Protein AF-A0A954Z3X3-F1 (afdb_monomer_lite)

Structure (mmCIF, N/CA/C/O backbone):
data_AF-A0A954Z3X3-F1
#
_entry.id   AF-A0A954Z3X3-F1
#
loop_
_atom_site.group_PDB
_atom_site.id
_atom_site.type_symbol
_atom_site.label_atom_id
_atom_site.label_alt_id
_atom_site.label_comp_id
_atom_site.label_asym_id
_atom_site.label_entity_id
_atom_site.label_seq_id
_atom_site.pdbx_PDB_ins_code
_atom_site.Cartn_x
_atom_site.Cartn_y
_atom_site.Cartn_z
_atom_site.occupancy
_atom_site.B_iso_or_equiv
_atom_site.auth_seq_id
_atom_site.auth_comp_id
_atom_site.auth_asym_id
_atom_site.auth_atom_id
_atom_site.pdbx_PDB_model_num
ATOM 1 N N . LEU A 1 1 ? 31.069 -72.783 -15.470 1.00 39.50 1 LEU A N 1
ATOM 2 C CA . LEU A 1 1 ? 32.201 -73.024 -14.548 1.00 39.50 1 LEU A CA 1
ATOM 3 C C . LEU A 1 1 ? 31.928 -72.223 -13.287 1.00 39.50 1 LEU A C 1
ATOM 5 O O . LEU A 1 1 ? 31.682 -71.032 -13.391 1.00 39.50 1 LEU A O 1
ATOM 9 N N . LYS A 1 2 ? 31.820 -72.931 -12.158 1.00 39.41 2 LYS A N 1
ATOM 10 C CA . LYS A 1 2 ? 31.536 -72.410 -10.812 1.00 39.41 2 LYS A CA 1
ATOM 11 C C . LYS A 1 2 ? 32.593 -71.396 -10.356 1.00 39.41 2 LYS A C 1
ATOM 13 O O . LYS A 1 2 ? 33.722 -71.496 -10.834 1.00 39.41 2 LYS A O 1
ATOM 18 N N . LYS A 1 3 ? 32.198 -70.559 -9.386 1.00 33.69 3 LYS A N 1
ATOM 19 C CA . LYS A 1 3 ? 32.943 -69.978 -8.240 1.00 33.69 3 LYS A CA 1
ATOM 20 C C . LYS A 1 3 ? 32.512 -68.519 -8.033 1.00 33.69 3 LYS A C 1
ATOM 22 O O . LYS A 1 3 ? 32.374 -67.807 -9.015 1.00 33.69 3 LYS A O 1
ATOM 27 N N . ASP A 1 4 ? 32.300 -67.971 -6.846 1.00 37.38 4 ASP A N 1
ATOM 28 C CA . ASP A 1 4 ? 32.166 -68.469 -5.475 1.00 37.38 4 ASP A CA 1
ATOM 29 C C . ASP A 1 4 ? 31.403 -67.354 -4.725 1.00 37.38 4 ASP A C 1
ATOM 31 O O . ASP A 1 4 ? 31.653 -66.169 -4.953 1.00 37.38 4 ASP A O 1
ATOM 35 N N . GLU A 1 5 ? 30.442 -67.725 -3.876 1.00 39.16 5 GLU A N 1
ATOM 36 C CA . GLU A 1 5 ? 29.784 -66.815 -2.933 1.00 39.16 5 GLU A CA 1
ATOM 37 C C . GLU A 1 5 ? 30.729 -66.536 -1.757 1.00 39.16 5 GLU A C 1
ATOM 39 O O . GLU A 1 5 ? 31.112 -67.461 -1.042 1.00 39.16 5 GLU A O 1
ATOM 44 N N . GLU A 1 6 ? 31.049 -65.266 -1.502 1.00 38.41 6 GLU A N 1
ATOM 45 C CA . GLU A 1 6 ? 31.727 -64.845 -0.274 1.00 38.41 6 GLU A CA 1
ATOM 46 C C . GLU A 1 6 ? 30.779 -63.961 0.552 1.00 38.41 6 GLU A C 1
ATOM 48 O O . GLU A 1 6 ? 30.546 -62.785 0.264 1.00 38.41 6 GLU A O 1
ATOM 53 N N . LYS A 1 7 ? 30.183 -64.568 1.586 1.00 36.19 7 LYS A N 1
ATOM 54 C CA . LYS A 1 7 ? 29.412 -63.884 2.630 1.00 36.19 7 LYS A CA 1
ATOM 55 C C . LYS A 1 7 ? 30.354 -63.008 3.457 1.00 36.19 7 LYS A C 1
ATOM 57 O O . LYS A 1 7 ? 31.177 -63.530 4.204 1.00 36.19 7 LYS A O 1
ATOM 62 N N . LYS A 1 8 ? 30.176 -61.686 3.404 1.00 36.94 8 LYS A N 1
ATOM 63 C CA . LYS A 1 8 ? 30.680 -60.772 4.438 1.00 36.94 8 LYS A CA 1
ATOM 64 C C . LYS A 1 8 ? 29.570 -60.484 5.444 1.00 36.94 8 LYS A C 1
ATOM 66 O O . LYS A 1 8 ? 28.599 -59.801 5.136 1.00 36.94 8 LYS A O 1
ATOM 71 N N . GLU A 1 9 ? 29.733 -61.024 6.648 1.00 35.53 9 GLU A N 1
ATOM 72 C CA . GLU A 1 9 ? 29.038 -60.572 7.853 1.00 35.53 9 GLU A CA 1
ATOM 73 C C . GLU A 1 9 ? 29.532 -59.167 8.218 1.00 35.53 9 GLU A C 1
ATOM 75 O O . GLU A 1 9 ? 30.648 -58.990 8.709 1.00 35.53 9 GLU A O 1
ATOM 80 N N . GLU A 1 10 ? 28.698 -58.153 7.998 1.00 33.81 10 GLU A N 1
ATOM 81 C CA . GLU A 1 10 ? 28.920 -56.821 8.552 1.00 33.81 10 GLU A CA 1
ATOM 82 C C . GLU A 1 10 ? 28.279 -56.748 9.946 1.00 33.81 10 GLU A C 1
ATOM 84 O O . GLU A 1 10 ? 27.058 -56.718 10.111 1.00 33.81 10 GLU A O 1
ATOM 89 N N . LYS A 1 11 ? 29.129 -56.769 10.980 1.00 35.41 11 LYS A N 1
ATOM 90 C CA . LYS A 1 11 ? 28.739 -56.560 12.378 1.00 35.41 11 LYS A CA 1
ATOM 91 C C . LYS A 1 11 ? 28.143 -55.160 12.543 1.00 35.41 11 LYS A C 1
ATOM 93 O O . LYS A 1 11 ? 28.848 -54.161 12.425 1.00 35.41 11 LYS A O 1
ATOM 98 N N . ALA A 1 12 ? 26.853 -55.099 12.868 1.00 33.66 12 ALA A N 1
ATOM 99 C CA . ALA A 1 12 ? 26.139 -53.863 13.162 1.00 33.66 12 ALA A CA 1
ATOM 100 C C . ALA A 1 12 ? 26.779 -53.104 14.342 1.00 33.66 12 ALA A C 1
ATOM 102 O O . ALA A 1 12 ? 26.809 -53.587 15.475 1.00 33.66 12 ALA A O 1
ATOM 103 N N . ALA A 1 13 ? 27.263 -51.890 14.075 1.00 36.78 13 ALA A N 1
ATOM 104 C CA . ALA A 1 13 ? 27.688 -50.937 15.096 1.00 36.78 13 ALA A CA 1
ATOM 105 C C . ALA A 1 13 ? 26.488 -50.479 15.960 1.00 36.78 13 ALA A C 1
ATOM 107 O O . ALA A 1 13 ? 25.367 -50.365 15.449 1.00 36.78 13 ALA A O 1
ATOM 108 N N . PRO A 1 14 ? 26.679 -50.175 17.259 1.00 34.53 14 PRO A N 1
ATOM 109 C CA . PRO A 1 14 ? 25.590 -49.733 18.121 1.00 34.53 14 PRO A CA 1
ATOM 110 C C . PRO A 1 14 ? 25.063 -48.371 17.653 1.00 34.53 14 PRO A C 1
ATOM 112 O O . PRO A 1 14 ? 25.777 -47.367 17.649 1.00 34.53 14 PRO A O 1
ATOM 115 N N . ARG A 1 15 ? 23.783 -48.337 17.260 1.00 33.56 15 ARG A N 1
ATOM 116 C CA . ARG A 1 15 ? 23.060 -47.114 16.896 1.00 33.56 15 ARG A CA 1
ATOM 117 C C . ARG A 1 15 ? 23.113 -46.130 18.068 1.00 33.56 15 ARG A C 1
ATOM 119 O O . ARG A 1 15 ? 22.454 -46.342 19.086 1.00 33.56 15 ARG A O 1
ATOM 126 N N . ARG A 1 16 ? 23.865 -45.034 17.924 1.00 33.09 16 ARG A N 1
ATOM 127 C CA . ARG A 1 16 ? 23.730 -43.869 18.808 1.00 33.09 16 ARG A CA 1
ATOM 128 C C . ARG A 1 16 ? 22.278 -43.393 18.720 1.00 33.09 16 ARG A C 1
ATOM 130 O O . ARG A 1 16 ? 21.811 -43.047 17.638 1.00 33.09 16 ARG A O 1
ATOM 137 N N . ARG A 1 17 ? 21.556 -43.411 19.846 1.00 31.45 17 ARG A N 1
ATOM 138 C CA . ARG A 1 17 ? 20.242 -42.766 19.966 1.00 31.45 17 ARG A CA 1
ATOM 139 C C . ARG A 1 17 ? 20.431 -41.281 19.653 1.00 31.45 17 ARG A C 1
ATOM 141 O O . ARG A 1 17 ? 21.011 -40.558 20.456 1.00 31.45 17 ARG A O 1
ATOM 148 N N . GLY A 1 18 ? 19.979 -40.850 18.478 1.00 31.78 18 GLY A N 1
ATOM 149 C CA . GLY A 1 18 ? 19.779 -39.431 18.201 1.00 31.78 18 GLY A CA 1
ATOM 150 C C . GLY A 1 18 ? 18.780 -38.841 19.206 1.00 31.78 18 GLY A C 1
ATOM 151 O O . GLY A 1 18 ? 17.977 -39.594 19.773 1.00 31.78 18 GLY A O 1
ATOM 152 N N . PRO A 1 19 ? 18.830 -37.525 19.467 1.00 31.44 19 PRO A N 1
ATOM 153 C CA . PRO A 1 19 ? 17.869 -36.884 20.354 1.00 31.44 19 PRO A CA 1
ATOM 154 C C . PRO A 1 19 ? 16.448 -37.160 19.848 1.00 31.44 19 PRO A C 1
ATOM 156 O O . PRO A 1 19 ? 16.184 -37.105 18.646 1.00 31.44 19 PRO A O 1
ATOM 159 N N . ALA A 1 20 ? 15.554 -37.513 20.773 1.00 30.22 20 ALA A N 1
ATOM 160 C CA . ALA A 1 20 ? 14.162 -37.828 20.480 1.00 30.22 20 ALA A CA 1
ATOM 161 C C . ALA A 1 20 ? 13.506 -36.705 19.651 1.00 30.22 20 ALA A C 1
ATOM 163 O O . ALA A 1 20 ? 13.816 -35.529 19.879 1.00 30.22 20 ALA A O 1
ATOM 164 N N . PRO A 1 21 ? 12.593 -37.026 18.713 1.00 28.83 21 PRO A N 1
ATOM 165 C CA . PRO A 1 21 ? 11.856 -36.001 17.992 1.00 28.83 21 PRO A CA 1
ATOM 166 C C . PRO A 1 21 ? 11.105 -35.156 19.021 1.00 28.83 21 PRO A C 1
ATOM 168 O O . PRO A 1 21 ? 10.253 -35.670 19.748 1.00 28.83 21 PRO A O 1
ATOM 171 N N . ARG A 1 22 ? 11.451 -33.865 19.114 1.00 33.53 22 ARG A N 1
ATOM 172 C CA . ARG A 1 22 ? 10.679 -32.902 19.901 1.00 33.53 22 ARG A CA 1
ATOM 173 C C . ARG A 1 22 ? 9.249 -32.992 19.387 1.00 33.53 22 ARG A C 1
ATOM 175 O O . ARG A 1 22 ? 9.005 -32.753 18.203 1.00 33.53 22 ARG A O 1
ATOM 182 N N . GLY A 1 23 ? 8.342 -33.446 20.251 1.00 27.52 23 GLY A N 1
ATOM 183 C CA . GLY A 1 23 ? 6.939 -33.606 19.908 1.00 27.52 23 GLY A CA 1
ATOM 184 C C . GLY A 1 23 ? 6.448 -32.322 19.258 1.00 27.52 23 GLY A C 1
ATOM 185 O O . GLY A 1 23 ? 6.697 -31.235 19.778 1.00 27.52 23 GLY A O 1
ATOM 186 N N . ARG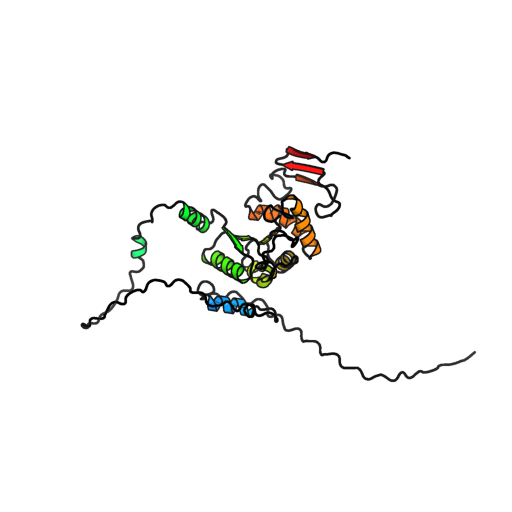 A 1 24 ? 5.796 -32.442 18.097 1.00 33.03 24 ARG A N 1
ATOM 187 C CA . ARG A 1 24 ? 5.034 -31.336 17.522 1.00 33.03 24 ARG A CA 1
ATOM 188 C C . ARG A 1 24 ? 3.994 -30.969 18.572 1.00 33.03 24 ARG A C 1
ATOM 190 O O . ARG A 1 24 ? 2.991 -31.669 18.712 1.00 33.03 24 ARG A O 1
ATOM 197 N N . GLY A 1 25 ? 4.281 -29.935 19.362 1.00 30.20 25 GLY A N 1
ATOM 198 C CA . GLY A 1 25 ? 3.296 -29.322 20.231 1.00 30.20 25 GLY A CA 1
ATOM 199 C C . GLY A 1 25 ? 2.085 -29.037 19.361 1.00 30.20 25 GLY A C 1
ATOM 200 O O . GLY A 1 25 ? 2.226 -28.467 18.276 1.00 30.20 25 GLY A O 1
ATOM 201 N N . ARG A 1 26 ? 0.917 -29.532 19.773 1.00 28.84 26 ARG A N 1
ATOM 202 C CA . ARG A 1 26 ? -0.345 -29.180 19.128 1.00 28.84 26 ARG A CA 1
ATOM 203 C C . ARG A 1 26 ? -0.363 -27.655 19.048 1.00 28.84 26 ARG A C 1
ATOM 205 O O . ARG A 1 26 ? -0.389 -27.015 20.096 1.00 28.84 26 ARG A O 1
ATOM 212 N N . ARG A 1 27 ? -0.295 -27.089 17.837 1.00 33.41 27 ARG A N 1
ATOM 213 C CA . ARG A 1 27 ? -0.612 -25.675 17.623 1.00 33.41 27 ARG A CA 1
ATOM 214 C C . ARG A 1 27 ? -2.000 -25.493 18.229 1.00 33.41 27 ARG A C 1
ATOM 216 O O . ARG A 1 27 ? -2.954 -26.097 17.736 1.00 33.41 27 ARG A O 1
ATOM 223 N N . ARG A 1 28 ? -2.091 -24.801 19.370 1.00 35.28 28 ARG A N 1
ATOM 224 C CA . ARG A 1 28 ? -3.384 -24.352 19.885 1.00 35.28 28 ARG A CA 1
ATOM 225 C C . ARG A 1 28 ? -3.974 -23.513 18.753 1.00 35.28 28 ARG A C 1
ATOM 227 O O . ARG A 1 28 ? -3.285 -22.645 18.232 1.00 35.28 28 ARG A O 1
ATOM 234 N N . GLY A 1 29 ? -5.169 -23.880 18.299 1.00 32.28 29 GLY A N 1
ATOM 235 C CA . GLY A 1 29 ? -5.901 -23.076 17.327 1.00 32.28 29 GLY A CA 1
ATOM 236 C C . GLY A 1 29 ? -6.196 -21.674 17.879 1.00 32.28 29 GLY A C 1
ATOM 237 O O . GLY A 1 29 ? -5.955 -21.440 19.070 1.00 32.28 29 GLY A O 1
ATOM 238 N N . PRO A 1 30 ? -6.722 -20.778 17.029 1.00 38.53 30 PRO A N 1
ATOM 239 C CA . PRO A 1 30 ? -6.974 -19.377 17.361 1.00 38.53 30 PRO A CA 1
ATOM 240 C C . PRO A 1 30 ? -7.761 -19.260 18.665 1.00 38.53 30 PRO A C 1
ATOM 242 O O . PRO A 1 30 ? -8.727 -20.003 18.892 1.00 38.53 30 PRO A O 1
ATOM 245 N N . ARG A 1 31 ? -7.334 -18.355 19.552 1.00 48.66 31 ARG A N 1
ATOM 246 C CA . ARG A 1 31 ? -8.076 -18.071 20.784 1.00 48.66 31 ARG A CA 1
ATOM 247 C C . ARG A 1 31 ? -9.088 -16.977 20.441 1.00 48.66 31 ARG A C 1
ATOM 249 O O . ARG A 1 31 ? -8.666 -15.869 20.127 1.00 48.66 31 ARG A O 1
ATOM 256 N N . PRO A 1 32 ? -10.400 -17.263 20.482 1.00 47.59 32 PRO A N 1
ATOM 257 C CA . PRO A 1 32 ? -11.400 -16.280 20.099 1.00 47.59 32 PRO A CA 1
ATOM 258 C C . PRO A 1 32 ? -11.284 -15.034 20.978 1.00 47.59 32 PRO A C 1
ATOM 260 O O . PRO A 1 32 ? -11.029 -15.132 22.185 1.00 47.59 32 PRO A O 1
ATOM 263 N N . ARG A 1 33 ? -11.478 -13.871 20.349 1.00 54.25 33 ARG A N 1
ATOM 264 C CA . ARG A 1 33 ? -11.534 -12.561 20.999 1.00 54.25 33 ARG A CA 1
ATOM 265 C C . ARG A 1 33 ? -12.429 -12.628 22.249 1.00 54.25 33 ARG A C 1
ATOM 267 O O . ARG A 1 33 ? -13.578 -13.067 22.133 1.00 54.25 33 ARG A O 1
ATOM 274 N N . PRO A 1 34 ? -11.947 -12.197 23.431 1.00 63.56 34 PRO A N 1
ATOM 275 C CA . PRO A 1 34 ? -12.791 -12.113 24.615 1.00 63.56 34 PRO A CA 1
ATOM 276 C C . PRO A 1 34 ? -13.973 -11.179 24.346 1.00 63.56 34 PRO A C 1
ATOM 278 O O . PRO A 1 34 ? -13.795 -10.071 23.840 1.00 63.56 34 PRO A O 1
ATOM 281 N N . SER A 1 35 ? -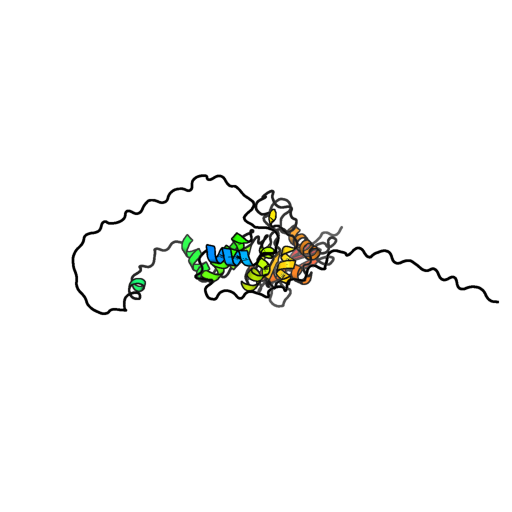15.186 -11.595 24.706 1.00 61.06 35 SER A N 1
ATOM 282 C CA . SER A 1 35 ? -16.395 -10.780 24.515 1.00 61.06 35 SER A CA 1
ATOM 283 C C . SER A 1 35 ? -16.363 -9.458 25.290 1.00 61.06 35 SER A C 1
ATOM 285 O O . SER A 1 35 ? -17.122 -8.548 24.982 1.00 61.06 35 SER A O 1
ATOM 287 N N . ASN A 1 36 ? -15.488 -9.347 26.290 1.00 61.28 36 ASN A N 1
ATOM 288 C CA . ASN A 1 36 ? -15.293 -8.175 27.136 1.00 61.28 36 ASN A CA 1
ATOM 289 C C . ASN A 1 36 ? -14.047 -7.351 26.767 1.00 61.28 36 ASN A C 1
ATOM 291 O O . ASN A 1 36 ? -13.670 -6.479 27.545 1.00 61.28 36 ASN A O 1
ATOM 295 N N . PHE A 1 37 ? -13.412 -7.597 25.613 1.00 64.75 37 PHE A N 1
ATOM 296 C CA . PHE A 1 37 ? -12.139 -6.964 25.236 1.00 64.75 37 PHE A CA 1
ATOM 297 C C . PHE A 1 37 ? -12.154 -5.428 25.337 1.00 64.75 37 PHE A C 1
ATOM 299 O O . PHE A 1 37 ? -11.210 -4.844 25.854 1.00 64.75 37 PHE A O 1
ATOM 306 N N . ALA A 1 38 ? -13.261 -4.787 24.945 1.00 49.31 38 ALA A N 1
ATOM 307 C CA . ALA A 1 38 ? -13.438 -3.331 25.019 1.00 49.31 38 ALA A CA 1
ATOM 308 C C . ALA A 1 38 ? -13.466 -2.766 26.456 1.00 49.31 38 ALA A C 1
ATOM 310 O O . ALA A 1 38 ? -13.330 -1.567 26.655 1.00 49.31 38 ALA A O 1
ATOM 311 N N . THR A 1 39 ? -13.654 -3.622 27.460 1.00 61.31 39 THR A N 1
ATOM 312 C CA . THR A 1 39 ? -13.762 -3.243 28.882 1.00 61.31 39 THR A CA 1
ATOM 313 C C . THR A 1 39 ? -12.605 -3.766 29.732 1.00 61.31 39 THR A C 1
ATOM 315 O O . THR A 1 39 ? -12.596 -3.565 30.943 1.00 61.31 39 THR A O 1
ATOM 318 N N . MET A 1 40 ? -11.652 -4.472 29.119 1.00 69.06 40 MET A N 1
ATOM 319 C CA . MET A 1 40 ? -10.477 -4.987 29.816 1.00 69.06 40 MET A CA 1
ATOM 320 C C . MET A 1 40 ? -9.518 -3.841 30.148 1.00 69.06 40 MET A C 1
ATOM 322 O O . MET A 1 40 ? -9.333 -2.908 29.361 1.00 69.06 40 MET A O 1
ATOM 326 N N . SER A 1 41 ? -8.883 -3.934 31.312 1.00 63.94 41 SER A N 1
ATOM 327 C CA . SER A 1 41 ? -7.811 -3.021 31.706 1.00 63.94 41 SER A CA 1
ATOM 328 C C . SER A 1 41 ? -6.569 -3.222 30.835 1.00 63.94 41 SER A C 1
ATOM 330 O O . SER A 1 41 ? -6.361 -4.286 30.247 1.00 63.94 41 SER A O 1
ATOM 332 N N . ASP A 1 42 ? -5.706 -2.207 30.766 1.00 46.62 42 ASP A N 1
ATOM 333 C CA . ASP A 1 42 ? -4.481 -2.279 29.964 1.00 46.62 42 ASP A CA 1
ATOM 334 C C . ASP A 1 42 ? -3.574 -3.447 30.381 1.00 46.62 42 ASP A C 1
ATOM 336 O O . ASP A 1 42 ? -3.000 -4.105 29.519 1.00 46.62 42 ASP A O 1
ATOM 340 N N . SER A 1 43 ? -3.506 -3.789 31.671 1.00 54.47 43 SER A N 1
ATOM 341 C CA . SER A 1 43 ? -2.744 -4.947 32.159 1.00 54.47 43 SER A CA 1
ATOM 342 C C . SER A 1 43 ? -3.366 -6.289 31.758 1.00 54.47 43 SER A C 1
ATOM 344 O O . SER A 1 43 ? -2.638 -7.222 31.423 1.00 54.47 43 SER A O 1
ATOM 346 N N . GLU A 1 44 ? -4.695 -6.401 31.732 1.00 62.78 44 GLU A N 1
ATOM 347 C CA . GLU A 1 44 ? -5.399 -7.610 31.287 1.00 62.78 44 GLU A CA 1
ATOM 348 C C . GLU A 1 44 ? -5.270 -7.816 29.777 1.00 62.78 44 GLU A C 1
ATOM 350 O O . GLU A 1 44 ? -5.102 -8.946 29.310 1.00 62.78 44 GLU A O 1
ATOM 355 N N . ILE A 1 45 ? -5.307 -6.723 29.013 1.00 57.19 45 ILE A N 1
ATOM 356 C CA . ILE A 1 45 ? -5.053 -6.741 27.574 1.00 57.19 45 ILE A CA 1
ATOM 357 C C . ILE A 1 45 ? -3.597 -7.114 27.329 1.00 57.19 45 ILE A C 1
ATOM 359 O O . ILE A 1 45 ? -3.358 -8.042 26.571 1.00 57.19 45 ILE A O 1
ATOM 363 N N . LEU A 1 46 ? -2.629 -6.483 27.999 1.00 51.41 46 LEU A N 1
ATOM 364 C CA . LEU A 1 46 ? -1.205 -6.815 27.868 1.00 51.41 46 LEU A CA 1
ATOM 365 C C . LEU A 1 46 ? -0.909 -8.273 28.245 1.00 51.41 46 LEU A C 1
ATOM 367 O O . LEU A 1 46 ? -0.151 -8.938 27.543 1.00 51.41 46 LEU A O 1
ATOM 371 N N . ALA A 1 47 ? -1.555 -8.812 29.279 1.00 62.84 47 ALA A N 1
ATOM 372 C CA . ALA A 1 47 ? -1.436 -10.221 29.651 1.00 62.84 47 ALA A CA 1
ATOM 373 C C . ALA A 1 47 ? -2.033 -11.157 28.585 1.00 62.84 47 ALA A C 1
ATOM 375 O O . ALA A 1 47 ? -1.421 -12.162 28.223 1.00 62.84 47 ALA A O 1
ATOM 376 N N . TRP A 1 48 ? -3.198 -10.813 28.025 1.00 62.06 48 TRP A N 1
ATOM 377 C CA . TRP A 1 48 ? -3.758 -11.529 26.875 1.00 62.06 48 TRP A CA 1
ATOM 378 C C . TRP A 1 48 ? -2.865 -11.392 25.630 1.00 62.06 48 TRP A C 1
ATOM 380 O O . TRP A 1 48 ? -2.729 -12.343 24.855 1.00 62.06 48 TRP A O 1
ATOM 390 N N . LEU A 1 49 ? -2.219 -10.234 25.454 1.00 54.84 49 LEU A N 1
ATOM 391 C CA . LEU A 1 49 ? -1.285 -9.953 24.371 1.00 54.84 49 LEU A CA 1
ATOM 392 C C . LEU A 1 49 ? -0.005 -10.794 24.485 1.00 54.84 49 LEU A C 1
ATOM 394 O O . LEU A 1 49 ? 0.463 -11.290 23.460 1.00 54.84 49 LEU A O 1
ATOM 398 N N . ALA A 1 50 ? 0.502 -10.993 25.705 1.00 53.12 50 ALA A N 1
ATOM 399 C CA . ALA A 1 50 ? 1.721 -11.737 26.023 1.00 53.12 50 ALA A CA 1
ATOM 400 C C . ALA A 1 50 ? 1.552 -13.270 25.984 1.00 53.12 50 ALA A C 1
ATOM 402 O O . ALA A 1 50 ? 2.511 -13.985 25.714 1.00 53.12 50 ALA A O 1
ATOM 403 N N . ASP A 1 51 ? 0.344 -13.803 26.198 1.00 53.12 51 ASP A N 1
ATOM 404 C CA . ASP A 1 51 ? 0.078 -15.258 26.233 1.00 53.12 51 ASP A CA 1
ATOM 405 C C . ASP A 1 51 ? 0.022 -15.916 24.828 1.00 53.12 51 ASP A C 1
ATOM 407 O O . ASP A 1 51 ? -0.163 -17.126 24.698 1.00 53.12 51 ASP A O 1
ATOM 411 N N . THR A 1 52 ? 0.200 -15.145 23.745 1.00 47.09 52 THR A N 1
ATOM 412 C CA . THR A 1 52 ? 0.299 -15.651 22.354 1.00 47.09 52 THR A CA 1
ATOM 413 C C . THR A 1 52 ? 1.743 -15.853 21.882 1.00 47.09 52 THR A C 1
ATOM 415 O O . THR A 1 52 ? 2.011 -15.934 20.684 1.00 47.09 52 THR A O 1
ATOM 418 N N . HIS A 1 53 ? 2.686 -15.917 22.822 1.00 38.72 53 HIS A N 1
ATOM 419 C CA . HIS A 1 53 ? 4.115 -15.869 22.538 1.00 38.72 53 HIS A CA 1
ATOM 420 C C . HIS A 1 53 ? 4.662 -17.078 21.767 1.00 38.72 53 HIS A C 1
ATOM 422 O O . HIS A 1 53 ? 4.360 -18.238 22.064 1.00 38.72 53 HIS A O 1
ATOM 428 N N . VAL A 1 54 ? 5.562 -16.799 20.822 1.00 39.59 54 VAL A N 1
ATOM 429 C CA . VAL A 1 54 ? 6.506 -17.785 20.281 1.00 39.59 54 VAL A CA 1
ATOM 430 C C . VAL A 1 54 ? 7.555 -18.042 21.371 1.00 39.59 54 VAL A C 1
ATOM 432 O O . VAL A 1 54 ? 8.171 -17.084 21.827 1.00 39.59 54 VAL A O 1
ATOM 435 N N . PRO A 1 55 ? 7.807 -19.290 21.812 1.00 31.31 55 PRO A N 1
ATOM 436 C CA . PRO A 1 55 ? 8.758 -19.535 22.895 1.00 31.31 55 PRO A CA 1
ATOM 437 C C . PRO A 1 55 ? 10.161 -19.027 22.526 1.00 31.31 55 PRO A C 1
ATOM 439 O O . PRO A 1 55 ? 10.772 -19.580 21.609 1.00 31.31 55 PRO A O 1
ATOM 442 N N . GLY A 1 56 ? 10.684 -18.023 23.242 1.00 39.16 56 GLY A N 1
ATOM 443 C CA . GLY A 1 56 ? 12.101 -17.652 23.136 1.00 39.16 56 GLY A CA 1
ATOM 444 C C . GLY A 1 56 ? 12.525 -16.230 23.506 1.00 39.16 56 GLY A C 1
ATOM 445 O O . GLY A 1 56 ? 13.694 -16.072 23.827 1.00 39.16 56 GLY A O 1
ATOM 446 N N . GLU A 1 57 ? 11.653 -15.219 23.493 1.00 37.38 57 GLU A N 1
ATOM 447 C CA . GLU A 1 57 ? 12.099 -13.826 23.722 1.00 37.38 57 GLU A CA 1
ATOM 448 C C . GLU A 1 57 ? 11.099 -13.047 24.578 1.00 37.38 57 GLU A C 1
ATOM 450 O O . GLU A 1 57 ? 10.108 -12.552 24.059 1.00 37.38 57 GLU A O 1
ATOM 455 N N . ASP A 1 58 ? 11.299 -12.982 25.894 1.00 37.12 58 ASP A N 1
ATOM 456 C CA . ASP A 1 58 ? 10.524 -12.075 26.749 1.00 37.12 58 ASP A CA 1
ATOM 457 C C . ASP A 1 58 ? 10.762 -10.620 26.286 1.00 37.12 58 ASP A C 1
ATOM 459 O O . ASP A 1 58 ? 11.909 -10.169 26.304 1.00 37.12 58 ASP A O 1
ATOM 463 N N . PRO A 1 59 ? 9.731 -9.874 25.843 1.00 40.53 59 PRO A N 1
ATOM 464 C CA . PRO A 1 59 ? 9.897 -8.495 25.389 1.00 40.53 59 PRO A CA 1
ATOM 465 C C . PRO A 1 59 ? 10.263 -7.507 26.513 1.00 40.53 59 PRO A C 1
ATOM 467 O O . PRO A 1 59 ? 10.465 -6.330 26.219 1.00 40.53 59 PRO A O 1
ATOM 470 N N . LEU A 1 60 ? 10.347 -7.947 27.775 1.00 39.78 60 LEU A N 1
ATOM 471 C CA . LEU A 1 60 ? 10.687 -7.106 28.928 1.00 39.78 60 LEU A CA 1
ATOM 472 C C . LEU A 1 60 ? 12.102 -7.333 29.483 1.00 39.78 60 LEU A C 1
ATOM 474 O O . LEU A 1 60 ? 12.573 -6.522 30.282 1.00 39.78 60 LEU A O 1
ATOM 478 N N . GLU A 1 61 ? 12.828 -8.367 29.052 1.00 36.28 61 GLU A N 1
ATOM 479 C CA . GLU A 1 61 ? 14.226 -8.565 29.460 1.00 36.28 61 GLU A CA 1
ATOM 480 C C . GLU A 1 61 ? 15.170 -7.835 28.503 1.00 36.28 61 GLU A C 1
ATOM 482 O O . GLU A 1 61 ? 15.841 -8.436 27.664 1.00 36.28 61 GLU A O 1
ATOM 487 N N . GLY A 1 62 ? 15.206 -6.504 28.596 1.00 37.00 62 GLY A N 1
ATOM 488 C CA . GLY A 1 62 ? 16.034 -5.741 27.670 1.00 37.00 62 GLY A CA 1
ATOM 489 C C . GLY A 1 62 ? 16.383 -4.306 28.008 1.00 37.00 62 GLY A C 1
ATOM 490 O O . GLY A 1 62 ? 17.296 -3.818 27.363 1.00 37.00 62 GLY A O 1
ATOM 491 N N . GLU A 1 63 ? 15.763 -3.621 28.972 1.00 32.38 63 GLU A N 1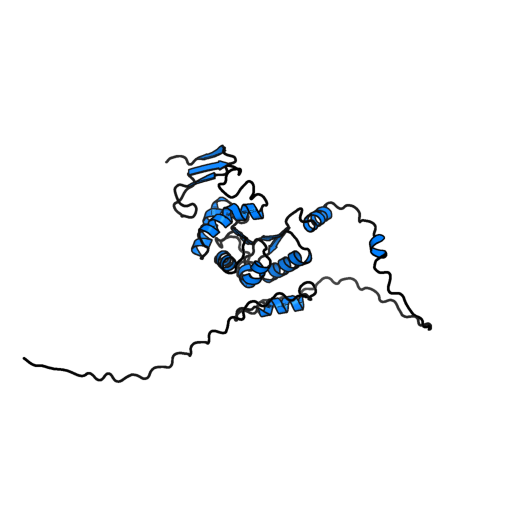
ATOM 492 C CA . GLU A 1 63 ? 16.151 -2.234 29.280 1.00 32.38 63 GLU A CA 1
ATOM 493 C C . GLU A 1 63 ? 15.997 -1.924 30.777 1.00 32.38 63 GLU A C 1
ATOM 495 O O . GLU A 1 63 ? 14.904 -1.696 31.287 1.00 32.38 63 GLU A O 1
ATOM 500 N N . GLN A 1 64 ? 17.123 -1.899 31.500 1.00 28.75 64 GLN A N 1
ATOM 501 C CA . GLN A 1 64 ? 17.219 -1.162 32.760 1.00 28.75 64 GLN A CA 1
ATOM 502 C C . GLN A 1 64 ? 17.297 0.328 32.413 1.00 28.75 64 GLN A C 1
ATOM 504 O O . GLN A 1 64 ? 18.369 0.828 32.073 1.00 28.75 64 GLN A O 1
ATOM 509 N N . HIS A 1 65 ? 16.168 1.030 32.480 1.00 31.55 65 HIS A N 1
ATOM 510 C CA . HIS A 1 65 ? 16.154 2.489 32.482 1.00 31.55 65 HIS A CA 1
ATOM 511 C C . HIS A 1 65 ? 16.162 2.999 33.925 1.00 31.55 65 HIS A C 1
ATOM 513 O O . HIS A 1 65 ? 15.338 2.600 34.744 1.00 31.55 65 HIS A O 1
ATOM 519 N N . SER A 1 66 ? 17.142 3.852 34.226 1.00 28.92 66 SER A N 1
ATOM 520 C CA . SER A 1 66 ? 17.238 4.626 35.460 1.00 28.92 66 SER A CA 1
ATOM 521 C C . SER A 1 66 ? 15.993 5.491 35.642 1.00 28.92 66 SER A C 1
ATOM 523 O O . SER A 1 66 ? 15.551 6.148 34.701 1.00 28.92 66 SER A O 1
ATOM 525 N N . GLU A 1 67 ? 15.447 5.474 36.854 1.00 32.19 67 GLU A N 1
ATOM 526 C CA . GLU A 1 67 ? 14.330 6.308 37.291 1.00 32.19 67 GLU A CA 1
ATOM 527 C C . GLU A 1 67 ? 14.734 7.791 37.247 1.00 32.19 67 GLU A C 1
ATOM 529 O O . GLU A 1 67 ? 15.341 8.294 38.188 1.00 32.19 67 GLU A O 1
ATOM 534 N N . ASP A 1 68 ? 14.404 8.486 36.159 1.00 31.11 68 ASP A N 1
ATOM 535 C CA . ASP A 1 68 ? 14.350 9.949 36.134 1.00 31.11 68 ASP A CA 1
ATOM 536 C C . ASP A 1 68 ? 12.883 10.395 36.241 1.00 31.11 68 ASP A C 1
ATOM 538 O O . ASP A 1 68 ? 11.986 9.865 35.581 1.00 31.11 68 ASP A O 1
ATOM 542 N N . GLU A 1 69 ? 12.660 11.341 37.151 1.00 31.91 69 GLU A N 1
ATOM 543 C CA . GLU A 1 69 ? 11.379 11.775 37.710 1.00 31.91 69 GLU A CA 1
ATOM 544 C C . GLU A 1 69 ? 10.305 12.137 36.666 1.00 31.91 69 GLU A C 1
ATOM 546 O O . GLU A 1 69 ? 10.478 13.015 35.819 1.00 31.91 69 GLU A O 1
ATOM 551 N N . ALA A 1 70 ? 9.124 11.526 36.807 1.00 31.22 70 ALA A N 1
ATOM 552 C CA . ALA A 1 70 ? 7.897 12.000 36.177 1.00 31.22 70 ALA A CA 1
ATOM 553 C C . ALA A 1 70 ? 7.378 13.269 36.893 1.00 31.22 70 ALA A C 1
ATOM 555 O O . ALA A 1 70 ? 7.411 13.327 38.126 1.00 31.22 70 ALA A O 1
ATOM 556 N N . PRO A 1 71 ? 6.842 14.273 36.173 1.00 31.50 71 PRO A N 1
ATOM 557 C CA . PRO A 1 71 ? 6.253 15.448 36.803 1.00 31.50 71 PRO A CA 1
ATOM 558 C C . PRO A 1 71 ? 4.978 15.066 37.570 1.00 31.50 71 PRO A C 1
ATOM 560 O O . PRO A 1 71 ? 4.056 14.448 37.037 1.00 31.50 71 PRO A O 1
ATOM 563 N N . THR A 1 72 ? 4.937 15.449 38.843 1.00 32.12 72 THR A N 1
ATOM 564 C CA . THR A 1 72 ? 3.836 15.217 39.780 1.00 32.12 72 THR A CA 1
ATOM 565 C C . THR A 1 72 ? 2.574 15.991 39.384 1.00 32.12 72 THR A C 1
ATOM 567 O O . THR A 1 72 ? 2.592 17.208 39.200 1.00 32.12 72 THR A O 1
ATOM 570 N N . ALA A 1 73 ? 1.445 15.283 39.288 1.00 32.12 73 ALA A N 1
ATOM 571 C CA . ALA A 1 73 ? 0.116 15.882 39.167 1.00 32.12 73 ALA A CA 1
ATOM 572 C C . ALA A 1 73 ? -0.315 16.530 40.505 1.00 32.12 73 ALA A C 1
ATOM 574 O O . ALA A 1 73 ? 0.010 15.992 41.566 1.00 32.12 73 ALA A O 1
ATOM 575 N N . PRO A 1 74 ? -1.051 17.659 40.499 1.00 31.75 74 PRO A N 1
ATOM 576 C CA . PRO A 1 74 ? -1.432 18.344 41.730 1.00 31.75 74 PRO A CA 1
ATOM 577 C C . PRO A 1 74 ? -2.479 17.565 42.545 1.00 31.75 74 PRO A C 1
ATOM 579 O O . PRO A 1 74 ? -3.489 17.088 42.027 1.00 31.75 74 PRO A O 1
ATOM 582 N N . GLU A 1 75 ? -2.222 17.489 43.852 1.00 31.42 75 GLU A N 1
ATOM 583 C CA . GLU A 1 75 ? -3.037 16.866 44.900 1.00 31.42 75 GLU A CA 1
ATOM 584 C C . GLU A 1 75 ? -4.462 17.446 44.978 1.00 31.42 75 GLU A C 1
ATOM 586 O O . GLU A 1 75 ? -4.663 18.641 45.216 1.00 31.42 75 GLU A O 1
ATOM 591 N N . GLN A 1 76 ? -5.478 16.585 44.862 1.00 33.22 76 GLN A N 1
ATOM 592 C CA . GLN A 1 76 ? -6.860 16.934 45.196 1.00 33.22 76 GLN A CA 1
ATOM 593 C C . GLN A 1 76 ? -7.088 16.799 46.711 1.00 33.22 76 GLN A C 1
ATOM 595 O O . GLN A 1 76 ? -6.976 15.714 47.285 1.00 33.22 76 GLN A O 1
ATOM 600 N N . LYS A 1 77 ? -7.440 17.911 47.369 1.00 31.52 77 LYS A N 1
ATOM 601 C CA . LYS A 1 77 ? -7.826 17.949 48.789 1.00 31.52 77 LYS A CA 1
ATOM 602 C C . LYS A 1 77 ? -9.123 17.167 49.037 1.00 31.52 77 LYS A C 1
ATOM 604 O O . LYS A 1 77 ? -10.157 17.469 48.446 1.00 31.52 77 LYS A O 1
ATOM 609 N N . LYS A 1 78 ? -9.078 16.223 49.983 1.00 29.38 78 LYS A N 1
ATOM 610 C CA . LYS A 1 78 ? -10.259 15.582 50.594 1.00 29.38 78 LYS A CA 1
ATOM 611 C C . LYS A 1 78 ? -11.117 16.617 51.339 1.00 29.38 78 LYS A C 1
ATOM 613 O O . LYS A 1 78 ? -10.540 17.405 52.089 1.00 29.38 78 LYS A O 1
ATOM 618 N N . PRO A 1 79 ? -12.458 16.578 51.248 1.00 32.81 79 PRO A N 1
ATOM 619 C CA . PRO A 1 79 ? -13.305 17.279 52.198 1.00 32.81 79 PRO A CA 1
ATOM 620 C C . PRO A 1 79 ? -13.505 16.451 53.478 1.00 32.81 79 PRO A C 1
ATOM 622 O O . PRO A 1 79 ? -13.630 15.224 53.448 1.00 32.81 79 PRO A O 1
ATOM 625 N N . GLU A 1 80 ? -13.497 17.158 54.607 1.00 30.53 80 GLU A N 1
ATOM 626 C CA . GLU A 1 80 ? -13.738 16.656 55.959 1.00 30.53 80 GLU A CA 1
ATOM 627 C C . GLU A 1 80 ? -15.195 16.213 56.166 1.00 30.53 80 GLU A C 1
ATOM 629 O O . GLU A 1 80 ? -16.128 16.736 55.558 1.00 30.53 80 GLU A O 1
ATOM 634 N N . LYS A 1 81 ? -15.375 15.235 57.060 1.00 31.48 81 LYS A N 1
ATOM 635 C CA . LYS A 1 81 ? -16.673 14.742 57.531 1.00 31.48 81 LYS A CA 1
ATOM 636 C C . LYS A 1 81 ? -17.311 15.733 58.508 1.00 31.48 81 LYS A C 1
ATOM 638 O O . LYS A 1 81 ? -16.634 16.211 59.413 1.00 31.48 81 LYS A O 1
ATOM 643 N N . SER A 1 82 ? -18.630 15.889 58.432 1.00 29.09 82 SER A N 1
ATOM 644 C CA . SER A 1 82 ? -19.458 16.233 59.591 1.00 29.09 82 SER A CA 1
ATOM 645 C C . SER A 1 82 ? -20.649 15.276 59.686 1.00 29.09 82 SER A C 1
ATOM 647 O O . SER A 1 82 ? -21.298 14.949 58.693 1.00 29.09 82 SER A O 1
ATOM 649 N N . ASP A 1 83 ? -20.861 14.764 60.897 1.00 30.77 83 ASP A N 1
ATOM 650 C CA . ASP A 1 83 ? -21.911 13.819 61.273 1.00 30.77 83 ASP A CA 1
ATOM 651 C C . ASP A 1 83 ? -23.282 14.505 61.398 1.00 30.77 83 ASP A C 1
ATOM 653 O O . ASP A 1 83 ? -23.361 15.654 61.834 1.00 30.77 83 ASP A O 1
ATOM 657 N N . GLY A 1 84 ? -24.375 13.777 61.120 1.00 27.34 84 GLY A N 1
ATOM 658 C CA . GLY A 1 84 ? -25.711 14.221 61.536 1.00 27.34 84 GLY A CA 1
ATOM 659 C C . GLY A 1 84 ? -26.928 13.571 60.868 1.00 27.34 84 GLY A C 1
ATOM 660 O O . GLY A 1 84 ? -27.548 14.178 60.012 1.00 27.34 84 GLY A O 1
ATOM 661 N N . ASP A 1 85 ? -27.300 12.394 61.378 1.00 28.78 85 ASP A N 1
ATOM 662 C CA . ASP A 1 85 ? -28.669 11.876 61.591 1.00 28.78 85 ASP A CA 1
ATOM 663 C C . ASP A 1 85 ? -29.600 11.428 60.421 1.00 28.78 85 ASP A C 1
ATOM 665 O O . ASP A 1 85 ? -30.083 12.187 59.590 1.00 28.78 85 ASP A O 1
ATOM 669 N N . LYS A 1 86 ? -29.883 10.116 60.472 1.00 32.44 86 LYS A N 1
ATOM 670 C CA . LYS A 1 86 ? -31.097 9.322 60.166 1.00 32.44 86 LYS A CA 1
ATOM 671 C C . LYS A 1 86 ? -32.272 10.004 59.432 1.00 32.44 86 LYS A C 1
ATOM 673 O O . LYS A 1 86 ? -32.895 10.901 59.984 1.00 32.44 86 LYS A O 1
ATOM 678 N N . ASN A 1 87 ? -32.771 9.381 58.352 1.00 28.44 87 ASN A N 1
ATOM 679 C CA . ASN A 1 87 ? -33.960 8.503 58.398 1.00 28.44 87 ASN A CA 1
ATOM 680 C C . ASN A 1 87 ? -34.223 7.790 57.049 1.00 28.44 87 ASN A C 1
ATOM 6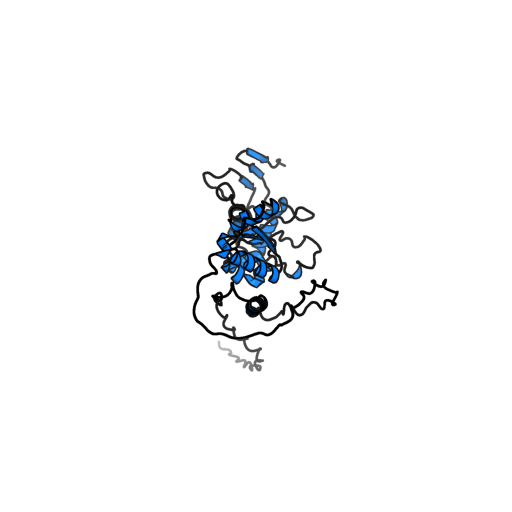82 O O . ASN A 1 87 ? -33.760 8.216 55.998 1.00 28.44 87 ASN A O 1
ATOM 686 N N . ALA A 1 88 ? -34.966 6.687 57.123 1.00 31.42 88 ALA A N 1
ATOM 687 C CA . ALA A 1 88 ? -35.289 5.724 56.071 1.00 31.42 88 ALA A CA 1
ATOM 688 C C . ALA A 1 88 ? -36.232 6.224 54.951 1.00 31.42 88 ALA A C 1
ATOM 690 O O . ALA A 1 88 ? -37.063 7.097 55.186 1.00 31.42 88 ALA A O 1
ATOM 691 N N . GLY A 1 89 ? -36.206 5.547 53.788 1.00 26.78 89 GLY A N 1
ATOM 692 C CA . GLY A 1 89 ? -37.376 5.440 52.899 1.00 26.78 89 GLY A CA 1
ATOM 693 C C . GLY A 1 89 ? -37.121 5.494 51.384 1.00 26.78 89 GLY A C 1
ATOM 694 O O . GLY A 1 89 ? -36.992 6.568 50.822 1.00 26.78 89 GLY A O 1
ATOM 695 N N . ASP A 1 90 ? -37.123 4.314 50.758 1.00 30.58 90 ASP A N 1
ATOM 696 C CA . ASP A 1 90 ? -37.763 3.935 49.479 1.00 30.58 90 ASP A CA 1
ATOM 697 C C . ASP A 1 90 ? -37.684 4.845 48.211 1.00 30.58 90 ASP A C 1
ATOM 699 O O . ASP A 1 90 ? -38.182 5.965 48.172 1.00 30.58 90 ASP A O 1
ATOM 703 N N . LYS A 1 91 ? -37.217 4.226 47.108 1.00 35.94 91 LYS A N 1
ATOM 704 C CA . LYS A 1 91 ? -37.424 4.533 45.665 1.00 35.94 91 LYS A CA 1
ATOM 705 C C . LYS A 1 91 ? -36.908 5.851 45.059 1.00 35.94 91 LYS A C 1
ATOM 707 O O . LYS A 1 91 ? -37.549 6.892 45.182 1.00 35.94 91 LYS A O 1
ATOM 712 N N . LYS A 1 92 ? -35.942 5.724 44.128 1.00 32.69 92 LYS A N 1
ATOM 713 C CA . LYS A 1 92 ? -36.088 6.189 42.724 1.00 32.69 92 LYS A CA 1
ATOM 714 C C . LYS A 1 92 ? -34.904 5.784 41.831 1.00 32.69 92 LYS A C 1
ATOM 716 O O . LYS A 1 92 ? -33.936 6.522 41.689 1.00 32.69 92 LYS A O 1
ATOM 721 N N . ASP A 1 93 ? -35.069 4.673 41.119 1.00 43.09 93 ASP A N 1
ATOM 722 C CA . ASP A 1 93 ? -34.485 4.495 39.788 1.00 43.09 93 ASP A CA 1
ATOM 723 C C . ASP A 1 93 ? -35.161 5.500 38.844 1.00 43.09 93 ASP A C 1
ATOM 725 O O . ASP A 1 93 ? -36.333 5.327 38.501 1.00 43.09 93 ASP A O 1
ATOM 729 N N . LYS A 1 94 ? -34.483 6.608 38.522 1.00 44.38 94 LYS A N 1
ATOM 730 C CA . LYS A 1 94 ? -34.733 7.520 37.381 1.00 44.38 94 LYS A CA 1
ATOM 731 C C . LYS A 1 94 ? -33.980 8.822 37.635 1.00 44.38 94 LYS A C 1
ATOM 733 O O . LYS A 1 94 ? -34.530 9.679 38.328 1.00 44.38 94 LYS A O 1
ATOM 738 N N . LYS A 1 95 ? -32.777 8.986 37.062 1.00 39.94 95 LYS A N 1
ATOM 739 C CA . LYS A 1 95 ? -32.232 10.318 36.710 1.00 39.94 95 LYS A CA 1
ATOM 740 C C . LYS A 1 95 ? -30.919 10.373 35.913 1.00 39.94 95 LYS A C 1
ATOM 742 O O . LYS A 1 95 ? -30.460 11.477 35.679 1.00 39.94 95 LYS A O 1
ATOM 747 N N . GLU A 1 96 ? -30.346 9.277 35.419 1.00 44.84 96 GLU A N 1
ATOM 748 C CA . GLU A 1 96 ? -29.131 9.399 34.580 1.00 44.84 96 GLU A CA 1
ATOM 749 C C . GLU A 1 96 ? -29.411 9.920 33.155 1.00 44.84 96 GLU A C 1
ATOM 751 O O . GLU A 1 96 ? -28.545 10.518 32.529 1.00 44.84 96 GLU A O 1
ATOM 756 N N . GLY A 1 97 ? -30.641 9.779 32.648 1.00 43.16 97 GLY A N 1
ATOM 757 C CA . GLY A 1 97 ? -30.991 10.213 31.288 1.00 43.16 97 GLY A CA 1
ATOM 758 C C . GLY A 1 97 ? -31.231 11.719 31.093 1.00 43.16 97 GLY A C 1
ATOM 759 O O . GLY A 1 97 ? -31.339 12.150 29.953 1.00 43.16 97 GLY A O 1
ATOM 760 N N . ASP A 1 98 ? -31.341 12.512 32.167 1.00 45.53 98 ASP A N 1
ATOM 761 C CA . ASP A 1 98 ? -31.789 13.922 32.109 1.00 45.53 98 ASP A CA 1
ATOM 762 C C . ASP A 1 98 ? -30.623 14.939 32.169 1.00 45.53 98 ASP A C 1
ATOM 764 O O . ASP A 1 98 ? -30.805 16.127 31.889 1.00 45.53 98 ASP A O 1
ATOM 768 N N . GLU A 1 99 ? -29.408 14.492 32.515 1.00 52.25 99 GLU A N 1
ATOM 769 C CA . GLU A 1 99 ? -28.212 15.353 32.560 1.00 52.25 99 GLU A CA 1
ATOM 770 C C . GLU A 1 99 ? -27.503 15.481 31.204 1.00 52.25 99 GLU A C 1
ATOM 772 O O . GLU A 1 99 ? -27.052 16.574 30.863 1.00 52.25 99 GLU A O 1
ATOM 777 N N . LEU A 1 100 ? -27.485 14.430 30.374 1.00 54.72 100 LEU A N 1
ATOM 778 C CA . LEU A 1 100 ? -26.911 14.493 29.017 1.00 54.72 100 LEU A CA 1
ATOM 779 C C . LEU A 1 100 ? -27.649 15.487 28.106 1.00 54.72 100 LEU A C 1
ATOM 781 O O . LEU A 1 100 ? -27.044 16.087 27.222 1.00 54.72 100 LEU A O 1
ATOM 785 N N . THR A 1 101 ? -28.941 15.712 28.347 1.00 57.38 101 THR A N 1
ATOM 786 C CA . THR A 1 101 ? -29.775 16.684 27.622 1.00 57.38 101 THR A CA 1
ATOM 787 C C . THR A 1 101 ? -29.521 18.145 28.002 1.00 57.38 101 THR A C 1
ATOM 789 O O . THR A 1 101 ? -30.051 19.034 27.337 1.00 57.38 101 THR A O 1
ATOM 792 N N . LYS A 1 102 ? -28.725 18.418 29.046 1.00 60.91 102 LYS A N 1
ATOM 793 C CA . LYS A 1 102 ? -28.403 19.778 29.524 1.00 60.91 102 LYS A CA 1
ATOM 794 C C . LYS A 1 102 ? -26.971 20.224 29.237 1.00 60.91 102 LYS A C 1
ATOM 796 O O . LYS A 1 102 ? -26.603 21.328 29.628 1.00 60.91 102 LYS A O 1
ATOM 801 N N . LEU A 1 103 ? -26.166 19.398 28.574 1.00 71.44 103 LEU A N 1
ATOM 802 C CA . LEU A 1 103 ? -24.817 19.790 28.188 1.00 71.44 103 LEU A CA 1
ATOM 803 C C . LEU A 1 103 ? -24.896 20.802 27.042 1.00 71.44 103 LEU A C 1
ATOM 805 O O . LEU A 1 103 ? -25.360 20.485 25.945 1.00 71.44 103 LEU A O 1
ATOM 809 N N . GLU A 1 104 ? -24.453 22.033 27.302 1.00 79.88 104 GLU A N 1
ATOM 810 C CA . GLU A 1 104 ? -24.234 23.005 26.238 1.00 79.88 104 GLU A CA 1
ATOM 811 C C . GLU A 1 104 ? -23.187 22.455 25.274 1.00 79.88 104 GLU A C 1
ATOM 813 O O . GLU A 1 104 ? -22.146 21.930 25.679 1.00 79.88 104 GLU A O 1
ATOM 818 N N . ARG A 1 105 ? -23.479 22.554 23.974 1.00 78.25 105 ARG A N 1
ATOM 819 C CA . ARG A 1 105 ? -22.532 22.121 22.953 1.00 78.25 105 ARG A CA 1
ATOM 820 C C . ARG A 1 105 ? -21.250 22.950 23.115 1.00 78.25 105 ARG A C 1
ATOM 822 O O . ARG A 1 105 ? -21.356 24.178 23.123 1.00 78.25 105 ARG A O 1
ATOM 829 N N . PRO A 1 106 ? -20.067 22.317 23.231 1.00 81.81 106 PRO A N 1
ATOM 830 C CA . PRO A 1 106 ? -18.816 23.049 23.367 1.00 81.81 106 PRO A CA 1
ATOM 831 C C . PRO A 1 106 ? -18.622 24.006 22.188 1.00 81.81 106 PRO A C 1
ATOM 833 O O . PRO A 1 106 ? -19.119 23.764 21.082 1.00 81.81 106 PRO A O 1
ATOM 836 N N . ALA A 1 107 ? -17.916 25.108 22.444 1.00 84.75 107 ALA A N 1
ATOM 837 C CA . ALA A 1 107 ? -17.585 26.079 21.413 1.00 84.75 107 ALA A CA 1
ATOM 838 C C . ALA A 1 107 ? -16.842 25.397 20.253 1.00 84.75 107 ALA A C 1
ATOM 840 O O . ALA A 1 107 ? -16.082 24.453 20.459 1.00 84.75 107 ALA A O 1
ATOM 841 N N . TYR A 1 108 ? -17.086 25.875 19.032 1.00 84.38 108 TYR A N 1
ATOM 842 C CA . TYR A 1 108 ? -16.419 25.348 17.847 1.00 84.38 108 TYR A CA 1
ATOM 843 C C . TYR A 1 108 ? -14.902 25.537 17.954 1.00 84.38 108 TYR A C 1
ATOM 845 O O . TYR A 1 108 ? -14.428 26.659 18.139 1.00 84.38 108 TYR A O 1
ATOM 853 N N . ASP A 1 109 ? -14.168 24.443 17.778 1.00 87.19 109 ASP A N 1
ATOM 854 C CA . ASP A 1 109 ? -12.713 24.407 17.704 1.00 87.19 109 ASP A CA 1
ATOM 855 C C . ASP A 1 109 ? -12.321 23.679 16.412 1.00 87.19 109 ASP A C 1
ATOM 857 O O . ASP A 1 109 ? -12.690 22.523 16.193 1.00 87.19 109 ASP A O 1
ATOM 861 N N . ALA A 1 110 ? -11.598 24.379 15.537 1.00 83.69 110 ALA A N 1
ATOM 862 C CA . ALA A 1 110 ? -11.211 23.863 14.229 1.00 83.69 110 ALA A CA 1
ATOM 863 C C . ALA A 1 110 ? -10.285 22.639 14.325 1.00 83.69 110 ALA A C 1
ATOM 865 O O . ALA A 1 110 ? -10.380 21.748 13.478 1.00 83.69 110 ALA A O 1
ATOM 866 N N . ASP A 1 111 ? -9.439 22.567 15.356 1.00 82.06 111 ASP A N 1
ATOM 867 C CA . ASP A 1 111 ? -8.518 21.446 15.553 1.00 82.06 111 ASP A CA 1
ATOM 868 C C . ASP A 1 111 ? -9.266 20.213 16.072 1.00 82.06 111 ASP A C 1
ATOM 870 O O . ASP A 1 111 ? -8.952 19.088 15.694 1.00 82.06 111 ASP A O 1
ATOM 874 N N . GLN A 1 112 ? -10.313 20.402 16.879 1.00 86.00 112 GLN A N 1
ATOM 875 C CA . GLN A 1 112 ? -11.161 19.299 17.349 1.00 86.00 112 GLN A CA 1
ATOM 876 C C . GLN A 1 112 ? -12.155 18.829 16.280 1.00 86.00 112 GLN A C 1
ATOM 878 O O . GLN A 1 112 ? -12.532 17.655 16.258 1.00 86.00 112 GLN A O 1
ATOM 883 N N . GLU A 1 113 ? -12.546 19.697 15.344 1.00 87.44 113 GLU A N 1
ATOM 884 C CA . GLU A 1 113 ? -13.452 19.321 14.254 1.00 87.44 113 GLU A CA 1
ATOM 885 C C . GLU A 1 113 ? -12.845 18.217 13.370 1.00 87.44 113 GLU A C 1
ATOM 887 O O . GLU A 1 113 ? -13.571 17.349 12.881 1.00 87.44 113 GLU A O 1
ATOM 892 N N . ILE A 1 114 ? -11.515 18.161 13.211 1.00 89.56 114 ILE A N 1
ATOM 893 C CA . ILE A 1 114 ? -10.877 17.067 12.459 1.00 89.56 114 ILE A CA 1
ATOM 894 C C . ILE A 1 114 ? -11.059 15.711 13.152 1.00 89.56 114 ILE A C 1
ATOM 896 O O . ILE A 1 114 ? -11.279 14.701 12.481 1.00 89.56 114 ILE A O 1
ATOM 900 N N . ILE A 1 115 ? -11.042 15.696 14.488 1.00 90.31 115 ILE A N 1
ATOM 901 C CA . ILE A 1 115 ? -11.266 14.495 15.298 1.00 90.31 115 ILE A CA 1
ATOM 902 C C . ILE A 1 115 ? -12.728 14.069 15.173 1.00 90.31 115 ILE A C 1
ATOM 904 O O . ILE A 1 115 ? -13.009 12.890 14.971 1.00 90.31 115 ILE A O 1
ATOM 908 N N . VAL A 1 116 ? -13.667 15.020 15.183 1.00 91.38 116 VAL A N 1
ATOM 909 C CA . VAL A 1 116 ? -15.088 14.736 14.929 1.00 91.38 116 VAL A CA 1
ATOM 910 C C . VAL A 1 116 ? -15.282 14.084 13.558 1.00 91.38 116 VAL A C 1
ATOM 912 O O . VAL A 1 116 ? -16.029 13.112 13.441 1.00 91.38 116 VAL A O 1
ATOM 915 N N . ARG A 1 117 ? -14.594 14.566 12.518 1.00 92.44 117 ARG A N 1
ATOM 916 C CA . ARG A 1 117 ? -14.654 13.976 11.169 1.00 92.44 117 ARG A CA 1
ATOM 917 C C . ARG A 1 117 ? -14.055 12.570 11.111 1.00 92.44 117 ARG A C 1
ATOM 919 O O . ARG A 1 117 ? -14.611 11.713 10.426 1.00 92.44 117 ARG A O 1
ATOM 926 N N . ALA A 1 118 ? -12.976 12.311 11.849 1.00 93.56 118 ALA A N 1
ATOM 927 C CA . ALA A 1 118 ? -12.411 10.969 11.996 1.00 93.56 118 ALA A CA 1
ATOM 928 C C . ALA A 1 118 ? -13.389 10.009 12.701 1.00 93.56 118 ALA A C 1
ATOM 930 O O . ALA A 1 118 ? -13.639 8.913 12.202 1.00 93.56 118 ALA A O 1
ATOM 931 N N . LEU A 1 119 ? -14.022 10.448 13.796 1.00 93.75 119 LEU A N 1
ATOM 932 C CA . LEU A 1 119 ? -15.042 9.677 14.524 1.00 93.75 119 LEU A CA 1
ATOM 933 C C . LEU A 1 119 ? -16.291 9.402 13.671 1.00 93.75 119 LEU A C 1
ATOM 935 O O . LEU A 1 119 ? -16.903 8.343 13.778 1.00 93.75 119 LEU A O 1
ATOM 939 N N . LYS A 1 120 ? -16.655 10.332 12.781 1.00 94.06 120 LYS A N 1
ATOM 940 C CA . LYS A 1 120 ? -17.721 10.147 11.780 1.00 94.06 120 LYS A CA 1
ATOM 941 C C . LYS A 1 120 ? -17.291 9.331 10.559 1.00 94.06 120 LYS A C 1
ATOM 943 O O . LYS A 1 120 ? -18.132 9.056 9.706 1.00 94.06 120 LYS A O 1
ATOM 948 N N . ARG A 1 121 ? -16.013 8.939 10.469 1.00 93.56 121 ARG A N 1
ATOM 949 C CA . ARG A 1 121 ? -15.423 8.183 9.347 1.00 93.56 121 ARG A CA 1
ATOM 950 C C . ARG A 1 121 ? -15.494 8.932 8.011 1.00 93.56 121 ARG A C 1
ATOM 952 O O . ARG A 1 121 ? -15.552 8.333 6.945 1.00 93.56 121 ARG A O 1
ATOM 959 N N . GLU A 1 122 ? -15.478 10.260 8.074 1.00 92.88 122 GLU A N 1
ATOM 960 C CA . GLU A 1 122 ? -15.365 11.136 6.901 1.00 92.88 122 GLU A CA 1
ATOM 961 C C . GLU A 1 122 ? -13.903 11.326 6.469 1.00 92.88 122 GLU A C 1
ATOM 963 O O . GLU A 1 122 ? -13.631 11.785 5.359 1.00 92.88 122 GLU A O 1
ATOM 968 N N . LEU A 1 123 ? -12.960 11.018 7.365 1.00 90.69 123 LEU A N 1
ATOM 969 C CA . LEU A 1 123 ? -11.523 11.050 7.128 1.00 90.69 123 LEU A CA 1
ATOM 970 C C . LEU A 1 123 ? -10.886 9.775 7.692 1.00 90.69 123 LEU A C 1
ATOM 972 O O . LEU A 1 123 ? -11.096 9.487 8.873 1.00 90.69 123 LEU A O 1
ATOM 976 N N . PRO A 1 124 ? -10.081 9.044 6.902 1.00 92.25 124 PRO A N 1
ATOM 977 C CA . PRO A 1 124 ? -9.364 7.889 7.412 1.00 92.25 124 PRO A CA 1
ATOM 978 C C . PRO A 1 124 ? -8.215 8.321 8.332 1.00 92.25 124 PRO A C 1
ATOM 980 O O . PRO A 1 124 ? -7.506 9.296 8.057 1.00 92.25 124 PRO A O 1
ATOM 983 N N . VAL A 1 125 ? -7.988 7.561 9.401 1.00 95.00 125 VAL A N 1
ATOM 984 C CA . VAL A 1 125 ? -6.921 7.800 10.379 1.00 95.00 125 VAL A CA 1
ATOM 985 C C . VAL A 1 125 ? -5.704 6.938 10.061 1.00 95.00 125 VAL A C 1
ATOM 987 O O . VAL A 1 125 ? -5.796 5.735 9.820 1.00 95.00 125 VAL A O 1
ATOM 990 N N . ARG A 1 126 ? -4.525 7.556 10.069 1.00 93.94 126 ARG A N 1
ATOM 991 C CA . ARG A 1 126 ? -3.247 6.877 9.843 1.00 93.94 126 ARG A CA 1
ATOM 992 C C . ARG A 1 126 ? -2.492 6.791 11.155 1.00 93.94 126 ARG A C 1
ATOM 994 O O . ARG A 1 126 ? -2.048 7.816 11.662 1.00 93.94 126 ARG A O 1
ATOM 1001 N N . PHE A 1 127 ? -2.327 5.580 11.669 1.00 94.06 127 PHE A N 1
ATOM 1002 C CA . PHE A 1 127 ? -1.494 5.327 12.837 1.00 94.06 127 PHE A CA 1
ATOM 1003 C C . PHE A 1 127 ? -0.094 4.940 12.373 1.00 94.06 127 PHE A C 1
ATOM 1005 O O . PHE A 1 127 ? 0.086 3.903 11.738 1.00 94.06 127 PHE A O 1
ATOM 1012 N N . GLU A 1 128 ? 0.901 5.772 12.668 1.00 91.25 128 GLU A N 1
ATOM 1013 C CA . GLU A 1 128 ? 2.304 5.389 12.519 1.00 91.25 128 GLU A CA 1
ATOM 1014 C C . GLU A 1 128 ? 2.691 4.534 13.728 1.00 91.25 128 GLU A C 1
ATOM 1016 O O . GLU A 1 128 ? 2.759 5.028 14.851 1.00 91.25 128 GLU A O 1
ATOM 1021 N N . ALA A 1 129 ? 2.865 3.232 13.507 1.00 89.50 129 ALA A N 1
ATOM 1022 C CA . ALA A 1 129 ? 3.169 2.276 14.563 1.00 89.50 129 ALA A CA 1
ATOM 1023 C C . ALA A 1 129 ? 4.083 1.180 14.026 1.00 89.50 129 ALA A C 1
ATOM 1025 O O . ALA A 1 129 ? 3.812 0.561 12.994 1.00 89.50 129 ALA A O 1
ATOM 1026 N N . HIS A 1 130 ? 5.171 0.929 14.743 1.00 87.19 130 HIS A N 1
ATOM 1027 C CA . HIS A 1 130 ? 6.233 0.037 14.295 1.00 87.19 130 HIS A CA 1
ATOM 1028 C C . HIS A 1 130 ? 6.401 -1.179 15.195 1.00 87.19 130 HIS A C 1
ATOM 1030 O O . HIS A 1 130 ? 6.544 -2.293 14.686 1.00 87.19 130 HIS A O 1
ATOM 1036 N N . ARG A 1 131 ? 6.389 -0.977 16.515 1.00 85.75 131 ARG A N 1
ATOM 1037 C CA . ARG A 1 131 ? 6.588 -2.048 17.493 1.00 85.75 131 ARG A CA 1
ATOM 1038 C C . ARG A 1 131 ? 5.288 -2.825 17.703 1.00 85.75 131 ARG A C 1
ATOM 1040 O O . ARG A 1 131 ? 4.210 -2.238 17.605 1.00 85.75 131 ARG A O 1
ATOM 1047 N N . PRO A 1 132 ? 5.349 -4.121 18.059 1.00 85.56 132 PRO A N 1
ATOM 1048 C CA . PRO A 1 132 ? 4.148 -4.914 18.329 1.00 85.56 132 PRO A CA 1
ATOM 1049 C C . PRO A 1 132 ? 3.218 -4.294 19.383 1.00 85.56 132 PRO A C 1
ATOM 1051 O O . PRO A 1 132 ? 2.001 -4.358 19.226 1.00 85.56 132 PRO A O 1
ATOM 1054 N N . GLY A 1 133 ? 3.782 -3.666 20.425 1.00 86.12 133 GLY A N 1
ATOM 1055 C CA . GLY A 1 133 ? 3.019 -2.970 21.467 1.00 86.12 133 GLY A CA 1
ATOM 1056 C C . GLY A 1 133 ? 2.236 -1.768 20.932 1.00 86.12 133 GLY A C 1
ATOM 1057 O O . GLY A 1 133 ? 1.028 -1.688 21.146 1.00 86.12 133 GLY A O 1
ATOM 1058 N N . ASP A 1 134 ? 2.891 -0.892 20.164 1.00 89.75 134 ASP A N 1
ATOM 1059 C CA . ASP A 1 134 ? 2.255 0.288 19.557 1.00 89.75 134 ASP A CA 1
ATOM 1060 C C . ASP A 1 134 ? 1.154 -0.115 18.575 1.00 89.75 134 ASP A C 1
ATOM 1062 O O . ASP A 1 134 ? 0.082 0.485 18.542 1.00 89.75 134 ASP A O 1
ATOM 1066 N N . ILE A 1 135 ? 1.399 -1.171 17.793 1.00 91.44 135 ILE A N 1
ATOM 1067 C CA . ILE A 1 135 ? 0.415 -1.718 16.856 1.00 91.44 135 ILE A CA 1
ATOM 1068 C C . ILE A 1 135 ? -0.796 -2.242 17.628 1.00 91.44 135 ILE A C 1
ATOM 1070 O O . ILE A 1 135 ? -1.925 -1.918 17.276 1.00 91.44 135 ILE A O 1
ATOM 1074 N N . ALA A 1 136 ? -0.588 -3.010 18.700 1.00 90.06 136 ALA A N 1
ATOM 1075 C CA . ALA A 1 136 ? -1.688 -3.515 19.518 1.00 90.06 136 ALA A CA 1
ATOM 1076 C C . ALA A 1 136 ? -2.506 -2.379 20.154 1.00 90.06 136 ALA A C 1
ATOM 1078 O O . ALA A 1 136 ? -3.736 -2.446 20.174 1.00 90.06 136 ALA A O 1
ATOM 1079 N N . PHE A 1 137 ? -1.842 -1.322 20.621 1.00 92.69 137 PHE A N 1
ATOM 1080 C CA . PHE A 1 137 ? -2.509 -0.142 21.164 1.00 92.69 137 PHE A CA 1
ATOM 1081 C C . PHE A 1 137 ? -3.301 0.622 20.093 1.00 92.69 137 PHE A C 1
ATOM 1083 O O . PHE A 1 137 ? -4.460 0.970 20.314 1.00 92.69 137 PHE A O 1
ATOM 1090 N N . ALA A 1 138 ? -2.732 0.809 18.900 1.00 94.88 138 ALA A N 1
ATOM 1091 C CA . ALA A 1 138 ? -3.438 1.414 17.774 1.00 94.88 138 ALA A CA 1
ATOM 1092 C C . ALA A 1 138 ? -4.679 0.596 17.383 1.00 94.88 138 ALA A C 1
ATOM 1094 O O . ALA A 1 138 ? -5.758 1.161 17.224 1.00 94.88 138 ALA A O 1
ATOM 1095 N N . LEU A 1 139 ? -4.564 -0.735 17.302 1.00 93.38 139 LEU A N 1
ATOM 1096 C CA . LEU A 1 139 ? -5.702 -1.617 17.022 1.00 93.38 139 LEU A CA 1
ATOM 1097 C C . LEU A 1 139 ? -6.802 -1.500 18.088 1.00 93.38 139 LEU A C 1
ATOM 1099 O O . LEU A 1 139 ? -7.980 -1.521 17.736 1.00 93.38 139 LEU A O 1
ATOM 1103 N N . LYS A 1 140 ? -6.439 -1.320 19.366 1.00 91.88 140 LYS A N 1
ATOM 1104 C CA . LYS A 1 140 ? -7.405 -1.059 20.445 1.00 91.88 140 LYS A CA 1
ATOM 1105 C C . LYS A 1 140 ? -8.172 0.244 20.204 1.00 91.88 140 LYS A C 1
ATOM 1107 O O . LYS A 1 140 ? -9.396 0.221 20.235 1.00 91.88 140 LYS A O 1
ATOM 1112 N N . ILE A 1 141 ? -7.479 1.347 19.910 1.00 95.25 141 ILE A N 1
ATOM 1113 C CA . ILE A 1 141 ? -8.119 2.648 19.632 1.00 95.25 141 ILE A CA 1
ATOM 1114 C C . ILE A 1 141 ? -9.046 2.552 18.412 1.00 95.25 141 ILE A C 1
ATOM 1116 O O . ILE A 1 141 ? -10.163 3.069 18.431 1.00 95.25 141 ILE A O 1
ATOM 1120 N N . ILE A 1 142 ? -8.594 1.885 17.347 1.00 94.62 142 ILE A N 1
ATOM 1121 C CA . ILE A 1 142 ? -9.383 1.697 16.122 1.00 94.62 142 ILE A CA 1
ATOM 1122 C C . ILE A 1 142 ? -10.687 0.956 16.424 1.00 94.62 142 ILE A C 1
ATOM 1124 O O . ILE A 1 142 ? -11.745 1.361 15.941 1.00 94.62 142 ILE A O 1
ATOM 1128 N N . ASP A 1 143 ? -10.616 -0.106 17.225 1.00 93.06 143 ASP A N 1
ATOM 1129 C CA . ASP A 1 143 ? -11.774 -0.909 17.606 1.00 93.06 143 ASP A CA 1
ATOM 1130 C C . ASP A 1 143 ? -12.718 -0.158 18.557 1.00 93.06 143 ASP A C 1
ATOM 1132 O O . ASP A 1 143 ? -13.923 -0.147 18.312 1.00 93.06 143 ASP A O 1
ATOM 1136 N N . GLU A 1 144 ? -12.181 0.518 19.577 1.00 94.69 144 GLU A N 1
ATOM 1137 C CA . GLU A 1 144 ? -12.947 1.254 20.594 1.00 94.69 144 GLU A CA 1
ATOM 1138 C C . GLU A 1 144 ? -13.781 2.391 19.991 1.00 94.69 144 GLU A C 1
ATOM 1140 O O . GLU A 1 144 ? -14.957 2.546 20.321 1.00 94.69 144 GLU A O 1
ATOM 1145 N N . TYR A 1 145 ? -13.194 3.158 19.071 1.00 94.88 145 TYR A N 1
ATOM 1146 C CA . TYR A 1 145 ? -13.857 4.302 18.438 1.00 94.88 145 TYR A CA 1
ATOM 1147 C C . TYR A 1 145 ? -14.409 3.996 17.040 1.00 94.88 145 TYR A C 1
ATOM 1149 O O . TYR A 1 145 ? -14.903 4.899 16.365 1.00 94.88 145 TYR A O 1
ATOM 1157 N N . HIS A 1 146 ? -14.334 2.737 16.596 1.00 94.25 146 HIS A N 1
ATOM 1158 C CA . HIS A 1 146 ? -14.802 2.272 15.284 1.00 94.25 146 HIS A CA 1
ATOM 1159 C C . HIS A 1 146 ? -14.270 3.103 14.103 1.00 94.25 146 HIS A C 1
ATOM 1161 O O . HIS A 1 146 ? -15.002 3.426 13.159 1.00 94.25 146 HIS A O 1
ATOM 1167 N N . LEU A 1 147 ? -12.987 3.456 14.158 1.00 94.94 147 LEU A N 1
ATOM 1168 C CA . LEU A 1 147 ? -12.356 4.333 13.175 1.00 94.94 147 LEU A CA 1
ATOM 1169 C C . LEU A 1 147 ? -12.238 3.643 11.808 1.00 94.94 147 LEU A C 1
ATOM 1171 O O . LEU A 1 147 ? -12.021 2.436 11.707 1.00 94.94 147 LEU A O 1
ATOM 1175 N N . ASP A 1 148 ? -12.360 4.421 10.732 1.00 93.75 148 ASP A N 1
ATOM 1176 C CA . ASP A 1 148 ? -11.776 4.029 9.447 1.00 93.75 148 ASP A CA 1
ATOM 1177 C C . ASP A 1 148 ? -10.280 4.349 9.502 1.00 93.75 148 ASP A C 1
ATOM 1179 O O . ASP A 1 148 ? -9.905 5.515 9.637 1.00 93.75 148 ASP A O 1
ATOM 1183 N N . ALA A 1 149 ? -9.425 3.329 9.521 1.00 95.00 149 ALA A N 1
ATOM 1184 C CA . ALA A 1 149 ? -8.022 3.506 9.864 1.00 95.00 149 ALA A CA 1
ATOM 1185 C C . ALA A 1 149 ? -7.089 2.527 9.151 1.00 95.00 149 ALA A C 1
ATOM 1187 O O . ALA A 1 149 ? -7.516 1.513 8.606 1.00 95.00 149 ALA A O 1
ATOM 1188 N N . MET A 1 150 ? -5.795 2.840 9.182 1.00 95.25 150 MET A N 1
ATOM 1189 C CA . MET A 1 150 ? -4.702 2.022 8.652 1.00 95.25 150 MET A CA 1
ATOM 1190 C C . MET A 1 150 ? -3.453 2.154 9.527 1.00 95.25 150 MET A C 1
ATOM 1192 O O . MET A 1 150 ? -3.252 3.192 10.169 1.00 95.25 150 MET A O 1
ATOM 1196 N N . ILE A 1 151 ? -2.588 1.137 9.501 1.00 94.44 151 ILE A N 1
ATOM 1197 C CA . ILE A 1 151 ? -1.285 1.179 10.176 1.00 94.44 151 ILE A CA 1
ATOM 1198 C C . ILE A 1 151 ? -0.179 1.441 9.153 1.00 94.44 151 ILE A C 1
ATOM 1200 O O . ILE A 1 151 ? -0.064 0.729 8.155 1.00 94.44 151 ILE A O 1
ATOM 1204 N N . ILE A 1 152 ? 0.656 2.443 9.416 1.00 91.31 152 ILE A N 1
ATOM 1205 C CA . ILE A 1 152 ? 1.830 2.803 8.617 1.00 91.31 152 ILE A CA 1
ATOM 1206 C C . ILE A 1 152 ? 3.100 2.432 9.384 1.00 91.31 152 ILE A C 1
ATOM 1208 O O . ILE A 1 152 ? 3.173 2.585 10.601 1.00 91.31 152 ILE A O 1
ATOM 1212 N N . GLY A 1 153 ? 4.109 1.945 8.663 1.00 86.44 153 GLY A N 1
ATOM 1213 C CA . GLY A 1 153 ? 5.380 1.503 9.229 1.00 86.44 153 GLY A CA 1
ATOM 1214 C C . GLY A 1 153 ? 5.341 0.005 9.481 1.00 86.44 153 GLY A C 1
ATOM 1215 O O . GLY A 1 153 ? 6.001 -0.745 8.760 1.00 86.44 153 GLY A O 1
ATOM 1216 N N . ALA A 1 154 ? 4.529 -0.410 10.456 1.00 86.88 154 ALA A N 1
ATOM 1217 C CA . ALA A 1 154 ? 4.109 -1.785 10.729 1.00 86.88 154 ALA A CA 1
ATOM 1218 C C . ALA A 1 154 ? 5.243 -2.828 10.734 1.00 86.88 154 ALA A C 1
ATOM 1220 O O . ALA A 1 154 ? 5.026 -4.000 10.424 1.00 86.88 154 ALA A O 1
ATOM 1221 N N . THR A 1 155 ? 6.468 -2.422 11.081 1.00 85.12 155 THR A N 1
ATOM 1222 C CA . THR A 1 155 ? 7.668 -3.259 10.935 1.00 85.12 155 THR A CA 1
ATOM 1223 C C . THR A 1 155 ? 7.568 -4.541 11.753 1.00 85.12 155 THR A C 1
ATOM 1225 O O . THR A 1 155 ? 7.892 -5.604 11.238 1.00 85.12 155 THR A O 1
ATOM 1228 N N . GLY A 1 156 ? 7.030 -4.462 12.972 1.00 85.75 156 GLY A N 1
ATOM 1229 C CA . GLY A 1 156 ? 6.792 -5.593 13.868 1.00 85.75 156 GLY A CA 1
ATOM 1230 C C . GLY A 1 156 ? 5.421 -6.261 13.727 1.00 85.75 156 GLY A C 1
ATOM 1231 O O . GLY A 1 156 ? 5.123 -7.172 14.497 1.00 85.75 156 GLY A O 1
ATOM 1232 N N . ALA A 1 157 ? 4.576 -5.863 12.765 1.00 87.25 157 ALA A N 1
ATOM 1233 C CA . ALA A 1 157 ? 3.204 -6.377 12.645 1.00 87.25 157 ALA A CA 1
ATOM 1234 C C . ALA A 1 157 ? 3.141 -7.903 12.478 1.00 87.25 157 ALA A C 1
ATOM 1236 O O . ALA A 1 157 ? 2.227 -8.545 12.991 1.00 87.25 157 ALA A O 1
ATOM 1237 N N . TYR A 1 158 ? 4.141 -8.506 11.824 1.00 86.88 158 TYR A N 1
ATOM 1238 C CA . TYR A 1 158 ? 4.216 -9.961 11.631 1.00 86.88 158 TYR A CA 1
ATOM 1239 C C . TYR A 1 158 ? 4.313 -10.752 12.944 1.00 86.88 158 TYR A C 1
ATOM 1241 O O . TYR A 1 158 ? 4.028 -11.946 12.952 1.00 86.88 158 TYR A O 1
ATOM 1249 N N . ARG A 1 159 ? 4.710 -10.118 14.055 1.00 86.50 159 ARG A N 1
ATOM 1250 C CA . ARG A 1 159 ? 4.751 -10.759 15.380 1.00 86.50 159 ARG A CA 1
ATOM 1251 C C . ARG A 1 159 ? 3.359 -10.906 16.004 1.00 86.50 159 ARG A C 1
ATOM 1253 O O . ARG A 1 159 ? 3.191 -11.695 16.925 1.00 86.50 159 ARG A O 1
ATOM 1260 N N . ALA A 1 160 ? 2.365 -10.185 15.485 1.00 83.50 160 ALA A N 1
ATOM 1261 C CA . ALA A 1 160 ? 0.965 -10.239 15.901 1.00 83.50 160 ALA A CA 1
ATOM 1262 C C . ALA A 1 160 ? 0.025 -10.436 14.694 1.00 83.50 160 ALA A C 1
ATOM 1264 O O . ALA A 1 160 ? -1.089 -9.916 14.678 1.00 83.50 160 ALA A O 1
ATOM 1265 N N . ALA A 1 161 ? 0.480 -11.176 13.680 1.00 83.56 161 ALA A N 1
ATOM 1266 C CA . ALA A 1 161 ? -0.170 -11.277 12.375 1.00 83.56 161 ALA A CA 1
ATOM 1267 C C . ALA A 1 161 ? -1.643 -11.719 12.433 1.00 83.56 161 ALA A C 1
ATOM 1269 O O . ALA A 1 161 ? -2.471 -11.127 11.752 1.00 83.56 161 ALA A O 1
ATOM 1270 N N . GLU A 1 162 ? -1.981 -12.681 13.298 1.00 82.62 162 GLU A N 1
ATOM 1271 C CA . GLU A 1 162 ? -3.364 -13.137 13.516 1.00 82.62 162 GLU A CA 1
ATOM 1272 C C . GLU A 1 162 ? -4.273 -11.988 13.974 1.00 82.62 162 GLU A C 1
ATOM 1274 O O . GLU A 1 162 ? -5.330 -11.759 13.400 1.00 82.62 162 GLU A O 1
ATOM 1279 N N . ARG A 1 163 ? -3.821 -11.182 14.943 1.00 81.75 163 ARG A N 1
ATOM 1280 C CA . ARG A 1 163 ? -4.584 -10.023 15.439 1.00 81.75 163 ARG A CA 1
ATOM 1281 C C . ARG A 1 163 ? -4.737 -8.943 14.382 1.00 81.75 163 ARG A C 1
ATOM 1283 O O . ARG A 1 163 ? -5.777 -8.299 14.303 1.00 81.75 163 ARG A O 1
ATOM 1290 N N . VAL A 1 164 ? -3.688 -8.730 13.593 1.00 89.44 164 VAL A N 1
ATOM 1291 C CA . VAL A 1 164 ? -3.710 -7.772 12.487 1.00 89.44 164 VAL A CA 1
ATOM 1292 C C . VAL A 1 164 ? -4.698 -8.225 11.408 1.00 89.44 164 VAL A C 1
ATOM 1294 O O . VAL A 1 164 ? -5.452 -7.403 10.892 1.00 89.44 164 VAL A O 1
ATOM 1297 N N . ALA A 1 165 ? -4.733 -9.524 11.102 1.00 90.00 165 ALA A N 1
ATOM 1298 C CA . ALA A 1 165 ? -5.688 -10.106 10.167 1.00 90.00 165 ALA A CA 1
ATOM 1299 C C . ALA A 1 165 ? -7.128 -9.991 10.689 1.00 90.00 165 ALA A C 1
ATOM 1301 O O . ALA A 1 165 ? -7.994 -9.500 9.965 1.00 90.00 165 ALA A O 1
ATOM 1302 N N . ASP A 1 166 ? -7.363 -10.343 11.956 1.00 88.88 166 ASP A N 1
ATOM 1303 C CA . ASP A 1 166 ? -8.673 -10.246 12.612 1.00 88.88 166 ASP A CA 1
ATOM 1304 C C . ASP A 1 166 ? -9.204 -8.808 12.665 1.00 88.88 166 ASP A C 1
ATOM 1306 O O . ASP A 1 166 ? -10.408 -8.583 12.534 1.00 88.88 166 ASP A O 1
ATOM 1310 N N . ALA A 1 167 ? -8.319 -7.822 12.839 1.00 89.44 167 ALA A N 1
ATOM 1311 C CA . ALA A 1 167 ? -8.704 -6.415 12.850 1.00 89.44 167 ALA A CA 1
ATOM 1312 C C . ALA A 1 167 ? -9.151 -5.905 11.469 1.00 89.44 167 ALA A C 1
ATOM 1314 O O . ALA A 1 167 ? -9.853 -4.899 11.388 1.00 89.44 167 ALA A O 1
ATOM 1315 N N . GLY A 1 168 ? -8.736 -6.562 10.378 1.00 90.94 168 GLY A N 1
ATOM 1316 C CA . GLY A 1 168 ? -9.086 -6.165 9.010 1.00 90.94 168 GLY A CA 1
ATOM 1317 C C . GLY A 1 168 ? -8.525 -4.802 8.583 1.00 90.94 168 GLY A C 1
ATOM 1318 O O . GLY A 1 168 ? -8.977 -4.233 7.590 1.00 90.94 168 GLY A O 1
ATOM 1319 N N . VAL A 1 169 ? -7.551 -4.272 9.326 1.00 93.25 169 VAL A N 1
ATOM 1320 C CA . VAL A 1 169 ? -6.959 -2.950 9.100 1.00 93.25 169 VAL A CA 1
ATOM 1321 C C . VAL A 1 169 ? -5.878 -3.042 8.014 1.00 93.25 169 VAL A C 1
ATOM 1323 O O . VAL A 1 169 ? -5.014 -3.920 8.092 1.00 93.25 169 VAL A O 1
ATOM 1326 N N . PRO A 1 170 ? -5.864 -2.148 7.005 1.00 95.75 170 PRO A N 1
ATOM 1327 C CA . PRO A 1 170 ? -4.798 -2.114 6.013 1.00 95.75 170 PRO A CA 1
ATOM 1328 C C . PRO A 1 170 ? -3.425 -1.836 6.624 1.00 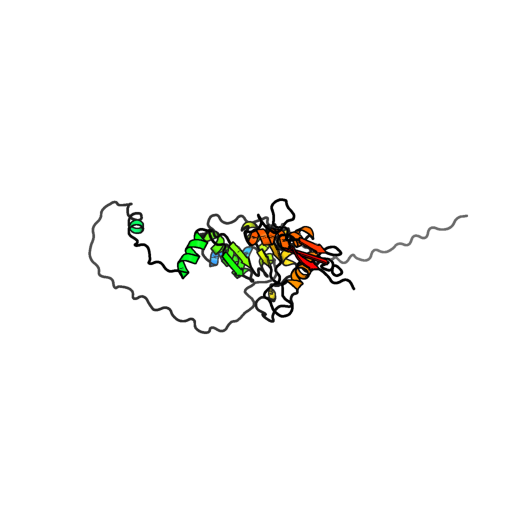95.75 170 PRO A C 1
ATOM 1330 O O . PRO A 1 170 ? -3.275 -0.963 7.485 1.00 95.75 170 PRO A O 1
ATOM 1333 N N . ILE A 1 171 ? -2.411 -2.533 6.111 1.00 95.44 171 ILE A N 1
ATOM 1334 C CA . ILE A 1 171 ? -1.021 -2.396 6.546 1.00 95.44 171 ILE A CA 1
ATOM 1335 C C . ILE A 1 171 ? -0.181 -1.767 5.442 1.00 95.44 171 ILE A C 1
ATOM 1337 O O . ILE A 1 171 ? -0.094 -2.296 4.336 1.00 95.44 171 ILE A O 1
ATOM 1341 N N . VAL A 1 172 ? 0.471 -0.650 5.754 1.00 93.81 172 VAL A N 1
ATOM 1342 C CA . VAL A 1 172 ? 1.308 0.111 4.825 1.00 93.81 172 VAL A CA 1
ATOM 1343 C C . VAL A 1 172 ? 2.761 0.042 5.276 1.00 93.81 172 VAL A C 1
ATOM 1345 O O . VAL A 1 172 ? 3.181 0.721 6.215 1.00 93.81 172 VAL A O 1
ATOM 1348 N N . PHE A 1 173 ? 3.554 -0.756 4.572 1.00 90.50 173 PHE A N 1
ATOM 1349 C CA . PHE A 1 173 ? 4.993 -0.808 4.778 1.00 90.50 173 PHE A CA 1
ATOM 1350 C C . PHE A 1 173 ? 5.685 0.395 4.138 1.00 90.50 173 PHE A C 1
ATOM 1352 O O . PHE A 1 173 ? 5.301 0.870 3.068 1.00 90.50 173 PHE A O 1
ATOM 1359 N N . GLY A 1 174 ? 6.747 0.869 4.786 1.00 83.69 174 GLY A N 1
ATOM 1360 C CA . GLY A 1 174 ? 7.682 1.821 4.193 1.00 83.69 174 GLY A CA 1
ATOM 1361 C C . GLY A 1 174 ? 8.658 1.144 3.223 1.00 83.69 174 GLY A C 1
ATOM 1362 O O . GLY A 1 174 ? 8.325 0.204 2.508 1.00 83.69 174 GLY A O 1
ATOM 1363 N N . GLN A 1 175 ? 9.900 1.625 3.217 1.00 80.69 175 GLN A N 1
ATOM 1364 C CA . GLN A 1 175 ? 10.991 1.013 2.454 1.00 80.69 175 GLN A CA 1
ATOM 1365 C C . GLN A 1 175 ? 11.358 -0.385 2.986 1.00 80.69 175 GLN A C 1
ATOM 1367 O O . GLN A 1 175 ? 11.421 -0.591 4.198 1.00 80.69 175 GLN A O 1
ATOM 1372 N N . LEU A 1 176 ? 11.677 -1.321 2.085 1.00 81.12 176 LEU A N 1
ATOM 1373 C CA . LEU A 1 176 ? 12.072 -2.697 2.432 1.00 81.12 176 LEU A CA 1
ATOM 1374 C C . LEU A 1 176 ? 13.561 -2.984 2.176 1.00 81.12 176 LEU A C 1
ATOM 1376 O O . LEU A 1 176 ? 14.032 -4.098 2.392 1.00 81.12 176 LEU A O 1
ATOM 1380 N N . THR A 1 177 ? 14.331 -1.984 1.748 1.00 71.88 177 THR A N 1
ATOM 1381 C CA . THR A 1 177 ? 15.774 -2.097 1.471 1.00 71.88 177 THR A CA 1
ATOM 1382 C C . THR A 1 177 ? 16.648 -2.129 2.730 1.00 71.88 177 THR A C 1
ATOM 1384 O O . THR A 1 177 ? 17.865 -2.242 2.613 1.00 71.88 177 THR A O 1
ATOM 1387 N N . GLY A 1 178 ? 16.066 -2.012 3.933 1.00 60.81 178 GLY A N 1
ATOM 1388 C CA . GLY A 1 178 ? 16.796 -2.015 5.211 1.00 60.81 178 GLY A CA 1
ATOM 1389 C C . GLY A 1 178 ? 17.781 -0.848 5.390 1.00 60.81 178 GLY A C 1
ATOM 1390 O O . GLY A 1 178 ? 18.526 -0.819 6.362 1.00 60.81 178 GLY A O 1
ATOM 1391 N N . ALA A 1 179 ? 17.804 0.111 4.456 1.00 50.78 179 ALA A N 1
ATOM 1392 C CA . ALA A 1 179 ? 18.855 1.123 4.337 1.00 50.78 179 ALA A CA 1
ATOM 1393 C C . ALA A 1 179 ? 18.433 2.526 4.805 1.00 50.78 179 ALA A C 1
ATOM 1395 O O . ALA A 1 179 ? 19.136 3.505 4.551 1.00 50.78 179 ALA A O 1
ATOM 1396 N N . GLY A 1 180 ? 17.284 2.650 5.466 1.00 48.66 180 GLY A N 1
ATOM 1397 C CA . GLY A 1 180 ? 16.763 3.939 5.885 1.00 48.66 180 GLY A CA 1
ATOM 1398 C C . GLY A 1 180 ? 16.886 4.175 7.374 1.00 48.66 180 GLY A C 1
ATOM 1399 O O . GLY A 1 180 ? 15.953 3.905 8.117 1.00 48.66 180 GLY A O 1
ATOM 1400 N N . GLY A 1 181 ? 18.009 4.775 7.755 1.00 46.47 181 GLY A N 1
ATOM 1401 C CA . GLY A 1 181 ? 18.137 5.509 9.005 1.00 46.47 181 GLY A CA 1
ATOM 1402 C C . GLY A 1 181 ? 18.637 4.668 10.168 1.00 46.47 181 GLY A C 1
ATOM 1403 O O . GLY A 1 181 ? 18.081 3.638 10.517 1.00 46.47 181 GLY A O 1
ATOM 1404 N N . PHE A 1 182 ? 19.686 5.178 10.798 1.00 42.09 182 PHE A N 1
ATOM 1405 C CA . PHE A 1 182 ? 20.312 4.727 12.036 1.00 42.09 182 PHE A CA 1
ATOM 1406 C C . PHE A 1 182 ? 19.388 4.854 13.268 1.00 42.09 182 PHE A C 1
ATOM 1408 O O . PHE A 1 182 ? 19.859 5.145 14.366 1.00 42.09 182 PHE A O 1
ATOM 1415 N N . ASP A 1 183 ? 18.080 4.668 13.105 1.00 45.31 183 ASP A N 1
ATOM 1416 C CA . ASP A 1 183 ? 17.145 4.607 14.215 1.00 45.31 183 ASP A CA 1
ATOM 1417 C C . ASP A 1 183 ? 17.064 3.163 14.720 1.00 45.31 183 ASP A C 1
ATOM 1419 O O . ASP A 1 183 ? 16.336 2.312 14.201 1.00 45.31 183 ASP A O 1
ATOM 1423 N N . ARG A 1 184 ? 17.881 2.887 15.740 1.00 47.12 184 ARG A N 1
ATOM 1424 C CA . ARG A 1 184 ? 17.970 1.572 16.387 1.00 47.12 184 ARG A CA 1
ATOM 1425 C C . ARG A 1 184 ? 16.643 1.122 17.007 1.00 47.12 184 ARG A C 1
ATOM 1427 O O . ARG A 1 184 ? 16.476 -0.071 17.245 1.00 47.12 184 ARG A O 1
ATOM 1434 N N . SER A 1 185 ? 15.712 2.045 17.265 1.00 49.62 185 SER A N 1
ATOM 1435 C CA . SER A 1 185 ? 14.461 1.750 17.970 1.00 49.62 185 SER A CA 1
ATOM 1436 C C . SER A 1 185 ? 13.469 0.925 17.138 1.00 49.62 185 SER A C 1
ATOM 1438 O O . SER A 1 185 ? 12.691 0.166 17.719 1.00 49.62 185 SER A O 1
ATOM 1440 N N . HIS A 1 186 ? 13.543 1.023 15.804 1.00 55.38 186 HIS A N 1
ATOM 1441 C CA . HIS A 1 186 ? 12.689 0.310 14.843 1.00 55.38 186 HIS A CA 1
ATOM 1442 C C . HIS A 1 186 ? 13.403 -0.850 14.136 1.00 55.38 186 HIS A C 1
ATOM 1444 O O . HIS A 1 186 ? 12.764 -1.766 13.615 1.00 55.38 186 HIS A O 1
ATOM 1450 N N . SER A 1 187 ? 14.738 -0.826 14.104 1.00 62.19 187 SER A N 1
ATOM 1451 C CA . SER A 1 187 ? 15.540 -1.798 13.355 1.00 62.19 187 SER A CA 1
ATOM 1452 C C . SER A 1 187 ? 15.449 -3.223 13.902 1.00 62.19 187 SER A C 1
ATOM 1454 O O . SER A 1 187 ? 15.628 -4.167 13.140 1.00 62.19 187 SER A O 1
ATOM 1456 N N . ALA A 1 188 ? 15.175 -3.384 15.202 1.00 69.75 188 ALA A N 1
ATOM 1457 C CA . ALA A 1 188 ? 15.079 -4.699 15.843 1.00 69.75 188 ALA A CA 1
ATOM 1458 C C . ALA A 1 188 ? 13.887 -5.522 15.327 1.00 69.75 188 ALA A C 1
ATOM 1460 O O . ALA A 1 188 ? 13.966 -6.745 15.228 1.00 69.75 188 ALA A O 1
ATOM 1461 N N . ASP A 1 189 ? 12.801 -4.841 14.961 1.00 75.00 189 ASP A N 1
ATOM 1462 C CA . ASP A 1 189 ? 11.602 -5.479 14.432 1.00 75.00 189 ASP A CA 1
ATOM 1463 C C . ASP A 1 189 ? 11.600 -5.552 12.903 1.00 75.00 189 ASP A C 1
ATOM 1465 O O . ASP A 1 189 ? 10.741 -6.220 12.342 1.00 75.00 189 ASP A O 1
ATOM 1469 N N . PHE A 1 190 ? 12.531 -4.897 12.203 1.00 81.75 190 PHE A N 1
ATOM 1470 C CA . PHE A 1 190 ? 12.541 -4.905 10.742 1.00 81.75 190 PHE A CA 1
ATOM 1471 C C . PHE A 1 190 ? 12.771 -6.318 10.184 1.00 81.75 190 PHE A C 1
ATOM 1473 O O . PHE A 1 190 ? 13.824 -6.924 10.376 1.00 81.75 190 PHE A O 1
ATOM 1480 N N . ASP A 1 191 ? 11.804 -6.807 9.409 1.00 84.94 191 ASP A N 1
ATOM 1481 C CA . ASP A 1 191 ? 11.910 -8.061 8.674 1.00 84.94 191 ASP A CA 1
ATOM 1482 C C . ASP A 1 191 ? 11.342 -7.889 7.262 1.00 84.94 191 ASP A C 1
ATOM 1484 O O . ASP A 1 191 ? 10.153 -7.642 7.067 1.00 84.94 191 ASP A O 1
ATOM 1488 N N . ALA A 1 192 ? 12.188 -8.067 6.248 1.00 83.94 192 ALA A N 1
ATOM 1489 C CA . ALA A 1 192 ? 11.764 -7.993 4.853 1.00 83.94 192 ALA A CA 1
ATOM 1490 C C . ALA A 1 192 ? 10.793 -9.129 4.452 1.00 83.94 192 ALA A C 1
ATOM 1492 O O . ALA A 1 192 ? 10.160 -9.042 3.401 1.00 83.94 192 ALA A O 1
ATOM 1493 N N . GLN A 1 193 ? 10.653 -10.185 5.266 1.00 89.94 193 GLN A N 1
ATOM 1494 C CA . GLN A 1 193 ? 9.624 -11.222 5.117 1.00 89.94 193 GLN A CA 1
ATOM 1495 C C . GLN A 1 193 ? 8.266 -10.819 5.705 1.00 89.94 193 GLN A C 1
ATOM 1497 O O . GLN A 1 193 ? 7.288 -11.533 5.481 1.00 89.94 193 GLN A O 1
ATOM 1502 N N . ALA A 1 194 ? 8.169 -9.711 6.450 1.00 90.94 194 ALA A N 1
ATOM 1503 C CA . ALA A 1 194 ? 6.933 -9.307 7.119 1.00 90.94 194 ALA A CA 1
ATOM 1504 C C . ALA A 1 194 ? 5.715 -9.229 6.174 1.00 90.94 194 ALA A C 1
ATOM 1506 O O . ALA A 1 194 ? 4.685 -9.803 6.532 1.00 90.94 194 ALA A O 1
ATOM 1507 N N . PRO A 1 195 ? 5.804 -8.650 4.953 1.00 94.12 195 PRO A N 1
ATOM 1508 C CA . PRO A 1 195 ? 4.675 -8.648 4.021 1.00 94.12 195 PRO A CA 1
ATOM 1509 C C . PRO A 1 195 ? 4.195 -10.059 3.659 1.00 94.12 195 PRO A C 1
ATOM 1511 O O . PRO A 1 195 ? 2.996 -10.314 3.605 1.00 94.12 195 PRO A O 1
ATOM 1514 N N . ALA A 1 196 ? 5.126 -10.995 3.449 1.00 94.12 196 ALA A N 1
ATOM 1515 C CA . ALA A 1 196 ? 4.805 -12.377 3.102 1.00 94.12 196 ALA A CA 1
ATOM 1516 C C . ALA A 1 196 ? 4.134 -13.121 4.265 1.00 94.12 196 ALA A C 1
ATOM 1518 O O . ALA A 1 196 ? 3.164 -13.845 4.052 1.00 94.12 196 ALA A O 1
ATOM 1519 N N . LYS A 1 197 ? 4.625 -12.915 5.494 1.00 93.62 197 LYS A N 1
ATOM 1520 C CA . LYS A 1 197 ? 4.052 -13.503 6.714 1.00 93.62 197 LYS A CA 1
ATOM 1521 C C . LYS A 1 197 ? 2.623 -13.013 6.944 1.00 93.62 197 LYS A C 1
ATOM 1523 O O . LYS A 1 197 ? 1.719 -13.827 7.066 1.00 93.62 197 LYS A O 1
ATOM 1528 N N . LEU A 1 198 ? 2.407 -11.697 6.893 1.00 94.19 198 LEU A N 1
ATOM 1529 C CA . LEU A 1 198 ? 1.073 -11.110 7.046 1.00 94.19 198 LEU A CA 1
ATOM 1530 C C . LEU A 1 198 ? 0.095 -11.594 5.969 1.00 94.19 198 LEU A C 1
ATOM 1532 O O . LEU A 1 198 ? -1.047 -11.919 6.282 1.00 94.19 198 LEU A O 1
ATOM 1536 N N . ALA A 1 199 ? 0.541 -11.681 4.712 1.00 94.75 199 ALA A N 1
ATOM 1537 C CA . ALA A 1 199 ? -0.291 -12.203 3.631 1.00 94.75 199 ALA A CA 1
ATOM 1538 C C . ALA A 1 199 ? -0.687 -13.670 3.873 1.00 94.75 199 ALA A C 1
ATOM 1540 O O . ALA A 1 199 ? -1.835 -14.043 3.641 1.00 94.75 199 ALA A O 1
ATOM 1541 N N . ALA A 1 200 ? 0.248 -14.498 4.352 1.00 92.94 200 ALA A N 1
ATOM 1542 C CA . ALA A 1 200 ? -0.007 -15.903 4.670 1.00 92.94 200 ALA A CA 1
ATOM 1543 C C . ALA A 1 200 ? -0.980 -16.082 5.847 1.00 92.94 200 ALA A C 1
ATOM 1545 O O . ALA A 1 200 ? -1.754 -17.039 5.852 1.00 92.94 200 ALA A O 1
ATOM 1546 N N . ASP A 1 201 ? -0.969 -15.147 6.797 1.00 92.62 201 ASP A N 1
ATOM 1547 C CA . ASP A 1 201 ? -1.852 -15.140 7.967 1.00 92.62 201 ASP A CA 1
ATOM 1548 C C . ASP A 1 201 ? -3.206 -14.449 7.703 1.00 92.62 201 ASP A C 1
ATOM 1550 O O . ASP A 1 201 ? -4.034 -14.340 8.603 1.00 92.62 201 ASP A O 1
ATOM 1554 N N . GLY A 1 202 ? -3.476 -14.033 6.459 1.00 91.81 202 GLY A N 1
ATOM 1555 C CA . GLY A 1 202 ? -4.798 -13.569 6.029 1.00 91.81 202 GLY A CA 1
ATOM 1556 C C . GLY A 1 202 ? -5.016 -12.057 6.076 1.00 91.81 202 GLY A C 1
ATOM 1557 O O . GLY A 1 202 ? -6.150 -11.610 5.901 1.00 91.81 202 GLY A O 1
ATOM 1558 N N . VAL A 1 203 ? -3.966 -11.248 6.256 1.00 91.94 203 VAL A N 1
ATOM 1559 C CA . VAL A 1 203 ? -4.083 -9.787 6.134 1.00 91.94 203 VAL A CA 1
ATOM 1560 C C . VAL A 1 203 ? -4.441 -9.423 4.694 1.00 91.94 203 VAL A C 1
ATOM 1562 O O . VAL A 1 203 ? -3.645 -9.593 3.771 1.00 91.94 203 VAL A O 1
ATOM 1565 N N . ALA A 1 204 ? -5.660 -8.916 4.507 1.00 83.19 204 ALA A N 1
ATOM 1566 C CA . ALA A 1 204 ? -6.257 -8.744 3.185 1.00 83.19 204 ALA A CA 1
ATOM 1567 C C . ALA A 1 204 ? -5.638 -7.605 2.361 1.00 83.19 204 ALA A C 1
ATOM 1569 O O . ALA A 1 204 ? -5.556 -7.714 1.137 1.00 83.19 204 ALA A O 1
ATOM 1570 N N . THR A 1 205 ? -5.213 -6.521 3.017 1.00 92.19 205 THR A N 1
ATOM 1571 C CA . THR A 1 205 ? -4.713 -5.316 2.341 1.00 92.19 205 THR A CA 1
ATOM 1572 C C . THR A 1 205 ? -3.323 -4.971 2.851 1.00 92.19 205 THR A C 1
ATOM 1574 O O . THR A 1 205 ? -3.162 -4.470 3.965 1.00 92.19 205 THR A O 1
ATOM 1577 N N . ILE A 1 206 ? -2.323 -5.225 2.010 1.00 95.81 206 ILE A N 1
ATOM 1578 C CA . ILE A 1 206 ? -0.925 -4.877 2.258 1.00 95.81 206 ILE A CA 1
ATOM 1579 C C . ILE A 1 206 ? -0.484 -3.904 1.174 1.00 95.81 206 ILE A C 1
ATOM 1581 O O . ILE A 1 206 ? -0.652 -4.173 -0.011 1.00 95.81 206 ILE A O 1
ATOM 1585 N N . VAL A 1 207 ? 0.109 -2.790 1.583 1.00 96.00 207 VAL A N 1
ATOM 1586 C CA . VAL A 1 207 ? 0.690 -1.786 0.694 1.00 96.00 207 VAL A CA 1
ATOM 1587 C C . VAL A 1 207 ? 2.191 -1.743 0.921 1.00 96.00 207 VAL A C 1
ATOM 1589 O O . VAL A 1 207 ? 2.659 -1.724 2.060 1.00 96.00 207 VAL A O 1
ATOM 1592 N N . ILE A 1 208 ? 2.951 -1.708 -0.169 1.00 94.06 208 ILE A N 1
ATOM 1593 C CA . ILE A 1 208 ? 4.400 -1.502 -0.132 1.00 94.06 208 ILE A CA 1
ATOM 1594 C C . ILE A 1 208 ? 4.661 -0.081 -0.611 1.00 94.06 208 ILE A C 1
ATOM 1596 O O . ILE A 1 208 ? 4.369 0.258 -1.752 1.00 94.06 208 ILE A O 1
ATOM 1600 N N . GLY A 1 209 ? 5.181 0.763 0.273 1.00 89.12 209 GLY A N 1
ATOM 1601 C CA . GLY A 1 209 ? 5.494 2.154 -0.016 1.00 89.12 209 GLY A CA 1
ATOM 1602 C C . GLY A 1 209 ? 6.949 2.377 -0.422 1.00 89.12 209 GLY A C 1
ATOM 1603 O O . GLY A 1 209 ? 7.811 1.500 -0.369 1.00 89.12 209 GLY A O 1
ATOM 1604 N N . SER A 1 210 ? 7.248 3.617 -0.800 1.00 80.88 210 SER A N 1
ATOM 1605 C CA . SER A 1 210 ? 8.607 4.061 -1.129 1.00 80.88 210 SER A CA 1
ATOM 1606 C C . SER A 1 210 ? 9.397 4.615 0.065 1.00 80.88 210 SER A C 1
ATOM 1608 O O . SER A 1 210 ? 10.551 5.009 -0.101 1.00 80.88 210 SER A O 1
ATOM 1610 N N . GLY A 1 211 ? 8.780 4.687 1.251 1.00 75.81 211 GLY A N 1
ATOM 1611 C CA . GLY A 1 211 ? 9.340 5.352 2.432 1.00 75.81 211 GLY A CA 1
ATOM 1612 C C . GLY A 1 211 ? 9.398 6.883 2.313 1.00 75.81 211 GLY A C 1
ATOM 1613 O O . GLY A 1 211 ? 8.976 7.471 1.312 1.00 75.81 211 GLY A O 1
ATOM 1614 N N . ARG A 1 212 ? 9.916 7.541 3.360 1.00 68.25 212 ARG A N 1
ATOM 1615 C CA . ARG A 1 212 ? 10.124 8.998 3.392 1.00 68.25 212 ARG A CA 1
ATOM 1616 C C . ARG A 1 212 ? 11.209 9.390 2.387 1.00 68.25 212 ARG A C 1
ATOM 1618 O O . ARG A 1 212 ? 12.275 8.788 2.369 1.00 68.25 212 ARG A O 1
ATOM 1625 N N . LYS A 1 213 ? 10.956 10.425 1.581 1.00 59.94 213 LYS A N 1
ATOM 1626 C CA . LYS A 1 213 ? 11.913 10.941 0.586 1.00 59.94 213 LYS A CA 1
ATOM 1627 C C . LYS A 1 213 ? 13.249 11.325 1.250 1.00 59.94 213 LYS A C 1
ATOM 1629 O O . LYS A 1 213 ? 13.269 12.213 2.100 1.00 59.94 213 LYS A O 1
ATOM 1634 N N . GLY A 1 214 ? 14.346 10.695 0.827 1.00 60.34 214 GLY A N 1
ATOM 1635 C CA . GLY A 1 214 ? 15.716 10.938 1.302 1.00 60.34 214 GLY A CA 1
ATOM 1636 C C . GLY A 1 214 ? 16.637 9.754 0.977 1.00 60.34 214 GLY A C 1
ATOM 1637 O O . GLY A 1 214 ? 16.139 8.657 0.769 1.00 60.34 214 GLY A O 1
ATOM 1638 N N . GLY A 1 215 ? 17.961 9.949 0.927 1.00 65.56 215 GLY A N 1
ATOM 1639 C CA . GLY A 1 215 ? 18.955 8.870 0.747 1.00 65.56 215 GLY A CA 1
ATOM 1640 C C . GLY A 1 215 ? 18.565 7.779 -0.271 1.00 65.56 215 GLY A C 1
ATOM 1641 O O . GLY A 1 215 ? 18.293 8.078 -1.431 1.00 65.56 215 GLY A O 1
ATOM 1642 N N . ASN A 1 216 ? 18.507 6.525 0.199 1.00 63.06 216 ASN A N 1
ATOM 1643 C CA . ASN A 1 216 ? 18.134 5.319 -0.562 1.00 63.06 216 ASN A CA 1
ATOM 1644 C C . ASN A 1 216 ? 16.607 5.052 -0.603 1.00 63.06 216 ASN A C 1
ATOM 1646 O O . ASN A 1 216 ? 16.182 3.903 -0.724 1.00 63.06 216 ASN A O 1
ATOM 1650 N N . ALA A 1 217 ? 15.783 6.095 -0.462 1.00 66.94 217 ALA A N 1
ATOM 1651 C CA . ALA A 1 217 ? 14.323 6.030 -0.433 1.00 66.94 217 ALA A CA 1
ATOM 1652 C C . ALA A 1 217 ? 13.697 7.047 -1.400 1.00 66.94 217 ALA A C 1
ATOM 1654 O O . ALA A 1 217 ? 14.244 8.122 -1.666 1.00 66.94 217 ALA A O 1
ATOM 1655 N N . GLY A 1 218 ? 12.523 6.719 -1.938 1.00 74.75 218 GLY A N 1
ATOM 1656 C CA . GLY A 1 218 ? 11.847 7.539 -2.944 1.00 74.75 218 GLY A CA 1
ATOM 1657 C C . GLY A 1 218 ? 11.068 6.716 -3.962 1.00 74.75 218 GLY A C 1
ATOM 1658 O O . GLY A 1 218 ? 11.268 5.508 -4.088 1.00 74.75 218 GLY A O 1
ATOM 1659 N N . ALA A 1 219 ? 10.153 7.378 -4.675 1.00 85.69 219 ALA A N 1
ATOM 1660 C CA . ALA A 1 219 ? 9.214 6.735 -5.597 1.00 85.69 219 ALA A CA 1
ATOM 1661 C C . ALA A 1 219 ? 9.908 5.863 -6.662 1.00 85.69 219 ALA A C 1
ATOM 1663 O O . ALA A 1 219 ? 9.361 4.842 -7.068 1.00 85.69 219 ALA A O 1
ATOM 1664 N N . GLN A 1 220 ? 11.139 6.208 -7.051 1.00 85.50 220 GLN A N 1
ATOM 1665 C CA . GLN A 1 220 ? 11.951 5.442 -7.998 1.00 85.50 220 GLN A CA 1
ATOM 1666 C C . GLN A 1 220 ? 12.333 4.030 -7.513 1.00 85.50 220 GLN A C 1
ATOM 1668 O O . GLN A 1 220 ? 12.681 3.189 -8.333 1.00 85.50 220 GLN A O 1
ATOM 1673 N N . TYR A 1 221 ? 12.262 3.759 -6.205 1.00 87.12 221 TYR A N 1
ATOM 1674 C CA . TYR A 1 221 ? 12.597 2.460 -5.608 1.00 87.12 221 TYR A CA 1
ATOM 1675 C C . TYR A 1 221 ? 11.363 1.600 -5.294 1.00 87.12 221 TYR A C 1
ATOM 1677 O O . TYR A 1 221 ? 11.487 0.538 -4.686 1.00 87.12 221 TYR A O 1
ATOM 1685 N N . LEU A 1 222 ? 10.161 2.031 -5.690 1.00 92.00 222 LEU A N 1
ATOM 1686 C CA . LEU A 1 222 ? 8.920 1.323 -5.366 1.00 92.00 222 LEU A CA 1
ATOM 1687 C C . LEU A 1 222 ? 8.892 -0.107 -5.932 1.00 92.00 222 LEU A C 1
ATOM 1689 O O . LEU A 1 222 ? 8.595 -1.054 -5.204 1.00 92.00 222 LEU A O 1
ATOM 1693 N N . THR A 1 223 ? 9.264 -0.281 -7.204 1.00 94.19 223 THR A N 1
ATOM 1694 C CA . THR A 1 223 ? 9.342 -1.609 -7.838 1.00 94.19 223 THR A CA 1
ATOM 1695 C C . THR A 1 223 ? 10.435 -2.472 -7.217 1.00 94.19 223 THR A C 1
ATOM 1697 O O . THR A 1 223 ? 10.240 -3.670 -7.036 1.00 94.19 223 THR A O 1
ATOM 1700 N N . GLN A 1 224 ? 11.551 -1.867 -6.796 1.00 91.81 224 GLN A N 1
ATOM 1701 C CA . GLN A 1 224 ? 12.602 -2.570 -6.063 1.00 91.81 224 GLN A CA 1
ATOM 1702 C C . GLN A 1 224 ? 12.094 -3.096 -4.712 1.00 91.81 224 GLN A C 1
ATOM 1704 O O . GLN A 1 224 ? 12.364 -4.246 -4.374 1.00 91.81 224 GLN A O 1
ATOM 1709 N N . ASN A 1 225 ? 11.332 -2.302 -3.951 1.00 91.31 225 ASN A N 1
ATOM 1710 C CA . ASN A 1 225 ? 10.743 -2.757 -2.686 1.00 91.31 225 ASN A CA 1
ATOM 1711 C C . ASN A 1 225 ? 9.778 -3.932 -2.903 1.00 91.31 225 ASN A C 1
ATOM 1713 O O . ASN A 1 225 ? 9.838 -4.918 -2.168 1.00 91.31 225 ASN A O 1
ATOM 1717 N N . ALA A 1 226 ? 8.930 -3.862 -3.932 1.00 94.88 226 ALA A N 1
ATOM 1718 C CA . ALA A 1 226 ? 8.037 -4.962 -4.290 1.00 94.88 226 ALA A CA 1
ATOM 1719 C C . ALA A 1 226 ? 8.816 -6.225 -4.703 1.00 94.88 226 ALA A C 1
ATOM 1721 O O . ALA A 1 226 ? 8.520 -7.312 -4.210 1.00 94.88 226 ALA A O 1
ATOM 1722 N N . ALA A 1 227 ? 9.865 -6.087 -5.519 1.00 95.31 227 ALA A N 1
ATOM 1723 C CA . ALA A 1 227 ? 10.733 -7.198 -5.912 1.00 95.31 227 ALA A CA 1
ATOM 1724 C C . ALA A 1 227 ? 11.453 -7.835 -4.708 1.00 95.31 227 ALA A C 1
ATOM 1726 O O . ALA A 1 227 ? 11.566 -9.059 -4.627 1.00 95.31 227 ALA A O 1
ATOM 1727 N N . ILE A 1 228 ? 11.885 -7.028 -3.730 1.00 92.94 228 ILE A N 1
ATOM 1728 C CA . ILE A 1 228 ? 12.440 -7.527 -2.464 1.00 92.94 228 ILE A CA 1
ATOM 1729 C C . ILE A 1 228 ? 11.399 -8.371 -1.726 1.00 92.94 228 ILE A C 1
ATOM 1731 O O . ILE A 1 228 ? 11.730 -9.474 -1.301 1.00 92.94 228 ILE A O 1
ATOM 1735 N N . ALA A 1 229 ? 10.153 -7.904 -1.599 1.00 93.88 229 ALA A N 1
ATOM 1736 C CA . ALA A 1 229 ? 9.098 -8.675 -0.940 1.00 93.88 229 ALA A CA 1
ATOM 1737 C C . ALA A 1 229 ? 8.845 -10.023 -1.641 1.00 93.88 229 ALA A C 1
ATOM 1739 O O . ALA A 1 229 ? 8.718 -11.046 -0.963 1.00 93.88 229 ALA A O 1
ATOM 1740 N N . VAL A 1 230 ? 8.859 -10.050 -2.981 1.00 96.81 230 VAL A N 1
ATOM 1741 C CA . VAL A 1 230 ? 8.763 -11.297 -3.762 1.00 96.81 230 VAL A CA 1
ATOM 1742 C C . VAL A 1 230 ? 9.926 -12.235 -3.448 1.00 96.81 230 VAL A C 1
ATOM 1744 O O . VAL A 1 230 ? 9.713 -13.387 -3.071 1.00 96.81 230 VAL A O 1
ATOM 1747 N N . GLY A 1 231 ? 11.160 -11.725 -3.480 1.00 94.94 231 GLY A N 1
ATOM 1748 C CA . GLY A 1 231 ? 12.356 -12.488 -3.104 1.00 94.94 231 GLY A CA 1
ATOM 1749 C C . GLY A 1 231 ? 12.357 -12.984 -1.649 1.00 94.94 231 GLY A C 1
ATOM 1750 O O . GLY A 1 231 ? 13.152 -13.854 -1.293 1.00 94.94 231 GLY A O 1
ATOM 1751 N N . ARG A 1 232 ? 11.468 -12.454 -0.801 1.00 94.31 232 ARG A N 1
ATOM 1752 C CA . ARG A 1 232 ? 11.282 -12.836 0.607 1.00 94.31 232 ARG A CA 1
ATOM 1753 C C . ARG A 1 232 ? 10.050 -13.710 0.855 1.00 94.31 232 ARG A C 1
ATOM 1755 O O . ARG A 1 232 ? 9.816 -14.079 2.005 1.00 94.31 232 ARG A O 1
ATOM 1762 N N . GLY A 1 233 ? 9.331 -14.103 -0.197 1.00 95.31 233 GLY A N 1
ATOM 1763 C CA . GLY A 1 233 ? 8.252 -15.092 -0.145 1.00 95.31 233 GLY A CA 1
ATOM 1764 C C . GLY A 1 233 ? 6.848 -14.542 -0.393 1.00 95.31 233 GLY A C 1
ATOM 1765 O O . GLY A 1 233 ? 5.892 -15.309 -0.303 1.00 95.31 233 GLY A O 1
ATOM 1766 N N . LEU A 1 234 ? 6.691 -13.249 -0.698 1.00 96.94 234 LEU A N 1
ATOM 1767 C CA . LEU A 1 234 ? 5.399 -12.706 -1.121 1.00 96.94 234 LEU A CA 1
ATOM 1768 C C . LEU A 1 234 ? 5.102 -13.163 -2.558 1.00 96.94 234 LEU A C 1
ATOM 1770 O O . LEU A 1 234 ? 5.988 -13.167 -3.408 1.00 96.94 234 LEU A O 1
ATOM 1774 N N . ALA A 1 235 ? 3.857 -13.534 -2.853 1.00 97.44 235 ALA A N 1
ATOM 1775 C CA . ALA A 1 235 ? 3.469 -13.860 -4.224 1.00 97.44 235 ALA A CA 1
ATOM 1776 C C . ALA A 1 235 ? 3.624 -12.633 -5.144 1.00 97.44 235 ALA A C 1
ATOM 1778 O O . ALA A 1 235 ? 3.278 -11.520 -4.748 1.00 97.44 235 ALA A O 1
ATOM 1779 N N . GLU A 1 236 ? 4.089 -12.838 -6.379 1.00 97.50 236 GLU A N 1
ATOM 1780 C CA . GLU A 1 236 ? 4.304 -11.761 -7.359 1.00 97.50 236 GLU A CA 1
ATOM 1781 C C . GLU A 1 236 ? 3.035 -10.932 -7.603 1.00 97.50 236 GLU A C 1
ATOM 1783 O O . GLU A 1 236 ? 3.068 -9.705 -7.498 1.00 97.50 236 GLU A O 1
ATOM 1788 N N . ASP A 1 237 ? 1.890 -11.596 -7.792 1.00 96.75 237 ASP A N 1
ATOM 1789 C CA . ASP A 1 237 ? 0.592 -10.927 -7.933 1.00 96.75 237 ASP A CA 1
ATOM 1790 C C . ASP A 1 237 ? 0.244 -10.069 -6.712 1.00 96.75 237 ASP A C 1
ATOM 1792 O O . ASP A 1 237 ? -0.300 -8.974 -6.846 1.00 96.75 237 ASP A O 1
ATOM 1796 N N . ALA A 1 238 ? 0.551 -10.549 -5.503 1.00 97.25 238 ALA A N 1
ATOM 1797 C CA . ALA A 1 238 ? 0.304 -9.794 -4.278 1.00 97.25 238 ALA A CA 1
ATOM 1798 C C . ALA A 1 238 ? 1.225 -8.572 -4.182 1.00 97.25 238 ALA A C 1
ATOM 1800 O O . ALA A 1 238 ? 0.766 -7.498 -3.803 1.00 97.25 238 ALA A O 1
ATOM 1801 N N . ALA A 1 239 ? 2.491 -8.699 -4.587 1.00 96.94 239 ALA A N 1
ATOM 1802 C CA . ALA A 1 239 ? 3.424 -7.579 -4.643 1.00 96.94 239 ALA A CA 1
ATOM 1803 C C . ALA A 1 239 ? 2.987 -6.514 -5.663 1.00 96.94 239 ALA A C 1
ATOM 1805 O O . ALA A 1 239 ? 3.038 -5.322 -5.360 1.00 96.94 239 ALA A O 1
ATOM 1806 N N . MET A 1 240 ? 2.497 -6.928 -6.838 1.00 97.56 240 MET A N 1
ATOM 1807 C CA . MET A 1 240 ? 1.961 -6.005 -7.842 1.00 97.56 240 MET A CA 1
ATOM 1808 C C . MET A 1 240 ? 0.705 -5.287 -7.348 1.00 97.56 240 MET A C 1
ATOM 1810 O O . MET A 1 240 ? 0.607 -4.068 -7.504 1.00 97.56 240 MET A O 1
ATOM 1814 N N . ARG A 1 241 ? -0.231 -5.993 -6.697 1.00 97.75 241 ARG A N 1
ATOM 1815 C CA . ARG A 1 241 ? -1.408 -5.355 -6.077 1.00 97.75 241 ARG A CA 1
ATOM 1816 C C . ARG A 1 241 ? -1.018 -4.364 -4.980 1.00 97.75 241 ARG A C 1
ATOM 1818 O O . ARG A 1 241 ? -1.577 -3.266 -4.946 1.00 97.75 241 ARG A O 1
ATOM 1825 N N . ALA A 1 242 ? -0.020 -4.703 -4.162 1.00 97.31 242 ALA A N 1
ATOM 1826 C CA . ALA A 1 242 ? 0.454 -3.876 -3.052 1.00 97.31 242 ALA A CA 1
ATOM 1827 C C . ALA A 1 242 ? 1.004 -2.507 -3.483 1.00 97.31 242 ALA A C 1
ATOM 1829 O O . ALA A 1 242 ? 0.966 -1.562 -2.697 1.00 97.31 242 ALA A O 1
ATOM 1830 N N . ILE A 1 243 ? 1.496 -2.383 -4.721 1.00 96.69 243 ILE A N 1
ATOM 1831 C CA . ILE A 1 243 ? 1.965 -1.112 -5.301 1.00 96.69 243 ILE A CA 1
ATOM 1832 C C . ILE A 1 243 ? 0.970 -0.492 -6.297 1.00 96.69 243 ILE A C 1
ATOM 1834 O O . ILE A 1 243 ? 1.289 0.511 -6.933 1.00 96.69 243 ILE A O 1
ATOM 1838 N N . THR A 1 244 ? -0.225 -1.077 -6.455 1.00 97.50 244 THR A N 1
ATOM 1839 C CA . THR A 1 244 ? -1.270 -0.610 -7.383 1.00 97.50 244 THR A CA 1
ATOM 1840 C C . THR A 1 244 ? -2.643 -0.553 -6.705 1.00 97.50 244 THR A C 1
ATOM 1842 O O . THR A 1 244 ? -2.942 0.417 -6.007 1.00 97.50 244 THR A O 1
ATOM 1845 N N . ILE A 1 245 ? -3.495 -1.563 -6.895 1.00 97.75 245 ILE A N 1
ATOM 1846 C CA . ILE A 1 245 ? -4.899 -1.530 -6.480 1.00 97.75 245 ILE A CA 1
ATOM 1847 C C . ILE A 1 245 ? -5.071 -1.464 -4.963 1.00 97.75 245 ILE A C 1
ATOM 1849 O O . ILE A 1 245 ? -5.969 -0.772 -4.491 1.00 97.75 245 ILE A O 1
ATOM 1853 N N . ASP A 1 246 ? -4.209 -2.112 -4.180 1.00 97.31 246 ASP A N 1
ATOM 1854 C CA . ASP A 1 246 ? -4.325 -2.074 -2.720 1.00 97.31 246 ASP A CA 1
ATOM 1855 C C . ASP A 1 246 ? -3.892 -0.706 -2.175 1.00 97.31 246 ASP A C 1
ATOM 1857 O O . ASP A 1 246 ? -4.541 -0.167 -1.281 1.00 97.31 246 ASP A O 1
ATOM 1861 N N . ALA A 1 247 ? -2.899 -0.064 -2.802 1.00 96.00 247 ALA A N 1
ATOM 1862 C CA . ALA A 1 247 ? -2.555 1.328 -2.511 1.00 96.00 247 ALA A CA 1
ATOM 1863 C C . ALA A 1 247 ? -3.708 2.284 -2.867 1.00 96.00 247 ALA A C 1
ATOM 1865 O O . ALA A 1 247 ? -4.026 3.191 -2.098 1.00 96.00 247 ALA A O 1
ATOM 1866 N N . ALA A 1 248 ? -4.383 2.059 -3.999 1.00 96.56 248 ALA A N 1
ATOM 1867 C CA . ALA A 1 248 ? -5.534 2.863 -4.405 1.00 96.56 248 ALA A CA 1
ATOM 1868 C C . ALA A 1 248 ? -6.731 2.696 -3.451 1.00 96.56 248 ALA A C 1
ATOM 1870 O O . ALA A 1 248 ? -7.386 3.689 -3.130 1.00 96.56 248 ALA A O 1
ATOM 1871 N N . LYS A 1 249 ? -6.985 1.479 -2.945 1.00 95.00 249 LYS A N 1
ATOM 1872 C CA . LYS A 1 249 ? -8.010 1.218 -1.915 1.00 95.00 249 LYS A CA 1
ATOM 1873 C C . LYS A 1 249 ? -7.707 1.976 -0.628 1.00 95.00 249 LYS A C 1
ATOM 1875 O O . LYS A 1 249 ? -8.572 2.686 -0.132 1.00 95.00 249 LYS A O 1
ATOM 1880 N N . VAL A 1 250 ? -6.472 1.883 -0.135 1.00 93.94 250 VAL A N 1
ATOM 1881 C CA . VAL A 1 250 ? -6.033 2.575 1.090 1.00 93.94 250 VAL A CA 1
ATOM 1882 C C . VAL A 1 250 ? -6.115 4.099 0.954 1.00 93.94 250 VAL A C 1
ATOM 1884 O O . VAL A 1 250 ? -6.401 4.801 1.921 1.00 93.94 250 VAL A O 1
ATOM 1887 N N . CYS A 1 251 ? -5.900 4.627 -0.249 1.00 92.81 251 CYS A N 1
ATOM 1888 C CA . CYS A 1 251 ? -6.051 6.051 -0.543 1.00 92.81 251 CYS A CA 1
ATOM 1889 C C . CYS A 1 251 ? -7.497 6.482 -0.855 1.00 92.81 251 CYS A C 1
ATOM 1891 O O . CYS A 1 251 ? -7.713 7.668 -1.092 1.00 92.81 251 CYS A O 1
ATOM 1893 N N . GLY A 1 252 ? -8.472 5.567 -0.886 1.00 93.12 252 GLY A N 1
ATOM 1894 C CA . GLY A 1 252 ? -9.871 5.882 -1.204 1.00 93.12 252 GLY A CA 1
ATOM 1895 C C . GLY A 1 252 ? -10.123 6.260 -2.671 1.00 93.12 252 GLY A C 1
ATOM 1896 O O . GLY A 1 252 ? -11.097 6.942 -2.972 1.00 93.12 252 GLY A O 1
ATOM 1897 N N . VAL A 1 253 ? -9.246 5.842 -3.591 1.00 96.12 253 VAL A N 1
ATOM 1898 C CA . VAL A 1 253 ? -9.285 6.201 -5.026 1.00 96.12 253 VAL A CA 1
ATOM 1899 C C . VAL A 1 253 ? -9.306 4.980 -5.955 1.00 96.12 253 VAL A C 1
ATOM 1901 O O . VAL A 1 253 ? -9.036 5.094 -7.147 1.00 96.12 253 VAL A O 1
ATOM 1904 N N . ALA A 1 254 ? -9.637 3.794 -5.436 1.00 96.56 254 ALA A N 1
ATOM 1905 C CA . ALA A 1 254 ? -9.684 2.554 -6.221 1.00 96.56 254 ALA A CA 1
ATOM 1906 C C . ALA A 1 254 ? -10.705 2.576 -7.374 1.00 96.56 254 ALA A C 1
ATOM 1908 O O . ALA A 1 254 ? -10.536 1.843 -8.348 1.00 96.56 254 ALA A O 1
ATOM 1909 N N . GLU A 1 255 ? -11.732 3.426 -7.291 1.00 96.81 255 GLU A N 1
ATOM 1910 C CA . GLU A 1 255 ? -12.719 3.616 -8.363 1.00 96.81 255 GLU A CA 1
ATOM 1911 C C . GLU A 1 255 ? -12.127 4.315 -9.594 1.00 96.81 255 GLU A C 1
ATOM 1913 O O . GLU A 1 255 ? -12.615 4.131 -10.705 1.00 96.81 255 GLU A O 1
ATOM 1918 N N . THR A 1 256 ? -11.059 5.100 -9.423 1.00 97.06 256 THR A N 1
ATOM 1919 C CA . THR A 1 256 ? -10.442 5.882 -10.504 1.00 97.06 256 THR A CA 1
ATOM 1920 C C . THR A 1 256 ? -9.026 5.433 -10.847 1.00 97.06 256 THR A C 1
ATOM 1922 O O . THR A 1 256 ? -8.578 5.700 -11.961 1.00 97.06 256 THR A O 1
ATOM 1925 N N . LEU A 1 257 ? -8.325 4.746 -9.939 1.00 96.94 257 LEU A N 1
ATOM 1926 C CA . LEU A 1 257 ? -6.912 4.375 -10.063 1.00 96.94 257 LEU A CA 1
ATOM 1927 C C . LEU A 1 257 ? -6.634 2.933 -9.617 1.00 96.94 257 LEU A C 1
ATOM 1929 O O . LEU A 1 257 ? -7.443 2.278 -8.962 1.00 96.94 257 LEU A O 1
ATOM 1933 N N . GLY A 1 258 ? -5.432 2.450 -9.942 1.00 95.94 258 GLY A N 1
ATOM 1934 C CA . GLY A 1 258 ? -4.864 1.226 -9.370 1.00 95.94 258 GLY A CA 1
ATOM 1935 C C . GLY A 1 258 ? -5.136 -0.064 -10.144 1.00 95.94 258 GLY A C 1
ATOM 1936 O O . GLY A 1 258 ? -4.528 -1.079 -9.819 1.00 95.94 258 GLY A O 1
ATOM 1937 N N . SER A 1 259 ? -5.979 -0.059 -11.180 1.00 97.75 259 SER A N 1
ATOM 1938 C CA . SER A 1 259 ? -6.124 -1.201 -12.094 1.00 97.75 259 SER A CA 1
ATOM 1939 C C . SER A 1 259 ? -6.450 -0.768 -13.525 1.00 97.75 259 SER A C 1
ATOM 1941 O O . SER A 1 259 ? -6.923 0.342 -13.767 1.00 97.75 259 SER A O 1
ATOM 1943 N N . LEU A 1 260 ? -6.178 -1.658 -14.484 1.00 96.88 260 LEU A N 1
ATOM 1944 C CA . LEU A 1 260 ? -6.477 -1.457 -15.903 1.00 96.88 260 LEU A CA 1
ATOM 1945 C C . LEU A 1 260 ? -7.893 -1.952 -16.213 1.00 96.88 260 LEU A C 1
ATOM 1947 O O . LEU A 1 260 ? -8.093 -3.059 -16.708 1.00 96.88 260 LEU A O 1
ATOM 1951 N N . GLU A 1 261 ? -8.878 -1.118 -15.901 1.00 97.25 261 GLU A N 1
ATOM 1952 C CA . GLU A 1 261 ? -10.301 -1.402 -16.091 1.00 97.25 261 GLU A CA 1
ATOM 1953 C C . GLU A 1 261 ? -11.002 -0.254 -16.823 1.00 97.25 261 GLU A C 1
ATOM 1955 O O . GLU A 1 261 ? -10.626 0.916 -16.717 1.00 97.25 261 GLU A O 1
ATOM 1960 N N . LYS A 1 262 ? -12.060 -0.581 -17.572 1.00 96.69 262 LYS A N 1
ATOM 1961 C CA . LYS A 1 262 ? -12.858 0.426 -18.278 1.00 96.69 262 LYS A CA 1
ATOM 1962 C C . LYS A 1 262 ? -13.477 1.402 -17.272 1.00 96.69 262 LYS A C 1
ATOM 1964 O O . LYS A 1 262 ? -14.173 0.979 -16.359 1.00 96.69 262 LYS A O 1
ATOM 1969 N N . GLY A 1 263 ? -13.291 2.700 -17.510 1.00 95.69 263 GLY A N 1
ATOM 1970 C CA . GLY A 1 263 ? -13.835 3.775 -16.671 1.00 95.69 263 GLY A CA 1
ATOM 1971 C C . GLY A 1 263 ? -12.829 4.381 -15.690 1.00 95.69 263 GLY A C 1
ATOM 1972 O O . GLY A 1 263 ? -13.095 5.462 -15.173 1.00 95.69 263 GLY A O 1
ATOM 1973 N N . LYS A 1 264 ? -11.665 3.747 -15.489 1.00 97.81 264 LYS A N 1
ATOM 1974 C CA . LYS A 1 264 ? -10.567 4.292 -14.678 1.00 97.81 264 LYS A CA 1
ATOM 1975 C C . LYS A 1 264 ? -9.675 5.235 -15.488 1.00 97.81 264 LYS A C 1
ATOM 1977 O O . LYS A 1 264 ? -9.720 5.247 -16.721 1.00 97.81 264 LYS A O 1
ATOM 1982 N N . LEU A 1 265 ? -8.872 6.038 -14.791 1.00 97.06 265 LEU A N 1
ATOM 1983 C CA . LEU A 1 265 ? -7.886 6.913 -15.418 1.00 97.06 265 LEU A CA 1
ATOM 1984 C C . LEU A 1 265 ? -6.847 6.085 -16.176 1.00 97.06 265 LEU A C 1
ATOM 1986 O O . LEU A 1 265 ? -6.395 5.039 -15.712 1.00 97.06 265 LEU A O 1
ATOM 1990 N N . ALA A 1 266 ? -6.450 6.582 -17.346 1.00 97.38 266 ALA A N 1
ATOM 1991 C CA . ALA A 1 266 ? -5.419 5.969 -18.176 1.00 97.38 266 ALA A CA 1
ATOM 1992 C C . ALA A 1 266 ? -4.009 6.317 -17.659 1.00 97.38 266 ALA A C 1
ATOM 1994 O O . ALA A 1 266 ? -3.195 6.909 -18.374 1.00 97.38 266 ALA A O 1
ATOM 1995 N N . ASP A 1 267 ? -3.753 5.941 -16.407 1.00 97.62 267 ASP A N 1
ATOM 1996 C CA . ASP A 1 267 ? -2.453 6.010 -15.746 1.00 97.62 267 ASP A CA 1
ATOM 1997 C C . ASP A 1 267 ? -1.727 4.685 -15.994 1.00 97.62 267 ASP A C 1
ATOM 1999 O O . ASP A 1 267 ? -1.997 3.670 -15.349 1.00 97.62 267 ASP A O 1
ATOM 2003 N N . VAL A 1 268 ? -0.854 4.668 -17.001 1.00 97.69 268 VAL A N 1
ATOM 2004 C CA . VAL A 1 268 ? -0.276 3.436 -17.556 1.00 97.69 268 VAL A CA 1
ATOM 2005 C C . VAL A 1 268 ? 1.231 3.576 -17.689 1.00 97.69 268 VAL A C 1
ATOM 2007 O O . VAL A 1 268 ? 1.729 4.558 -18.237 1.00 97.69 268 VAL A O 1
ATOM 2010 N N . VAL A 1 269 ? 1.966 2.556 -17.250 1.00 97.38 269 VAL A N 1
ATOM 2011 C CA . VAL A 1 269 ? 3.413 2.453 -17.464 1.00 97.38 269 VAL A CA 1
ATOM 2012 C C . VAL A 1 269 ? 3.695 1.296 -18.412 1.00 97.38 269 VAL A C 1
ATOM 2014 O O . VAL A 1 269 ? 3.276 0.168 -18.162 1.00 97.38 269 VAL A O 1
ATOM 2017 N N . ILE A 1 270 ? 4.419 1.580 -19.491 1.00 98.00 270 ILE A N 1
ATOM 2018 C CA . ILE A 1 270 ? 4.920 0.571 -20.424 1.00 98.00 270 ILE A CA 1
ATOM 2019 C C . ILE A 1 270 ? 6.349 0.229 -20.023 1.00 98.00 270 ILE A C 1
ATOM 2021 O O . ILE A 1 270 ? 7.202 1.116 -19.948 1.00 98.00 270 ILE A O 1
ATOM 2025 N N . TRP A 1 271 ? 6.593 -1.052 -19.773 1.00 97.62 271 TRP A N 1
ATOM 2026 C CA . TRP A 1 271 ? 7.888 -1.600 -19.386 1.00 97.62 271 TRP A CA 1
ATOM 2027 C C . TRP A 1 271 ? 8.449 -2.476 -20.506 1.00 97.62 271 TRP A C 1
ATOM 2029 O O . TRP A 1 271 ? 7.683 -3.128 -21.215 1.00 97.62 271 TRP A O 1
ATOM 2039 N N . SER A 1 272 ? 9.776 -2.543 -20.627 1.00 97.50 272 SER A N 1
ATOM 2040 C CA . SER A 1 272 ? 10.448 -3.438 -21.588 1.00 97.50 272 SER A CA 1
ATOM 2041 C C . SER A 1 272 ? 10.311 -4.927 -21.236 1.00 97.50 272 SER A C 1
ATOM 2043 O O . SER A 1 272 ? 10.620 -5.793 -22.050 1.00 97.50 272 SER A O 1
ATOM 2045 N N . GLY A 1 273 ? 9.899 -5.225 -20.005 1.00 97.25 273 GLY A N 1
ATOM 2046 C CA . GLY A 1 273 ? 9.735 -6.561 -19.444 1.00 97.25 273 GLY A CA 1
ATOM 2047 C C . GLY A 1 273 ? 8.881 -6.507 -18.177 1.00 97.25 273 GLY A C 1
ATOM 2048 O O . GLY A 1 273 ? 8.140 -5.546 -17.961 1.00 97.25 273 GLY A O 1
ATOM 2049 N N . HIS A 1 274 ? 8.959 -7.540 -17.337 1.00 96.94 274 HIS A N 1
ATOM 2050 C CA . HIS A 1 274 ? 8.182 -7.573 -16.100 1.00 96.94 274 HIS A CA 1
ATOM 2051 C C . HIS A 1 274 ? 8.613 -6.437 -15.142 1.00 96.94 274 HIS A C 1
ATOM 2053 O O . HIS A 1 274 ? 9.804 -6.324 -14.862 1.00 96.94 274 HIS A O 1
ATOM 2059 N N . PRO A 1 275 ? 7.697 -5.630 -14.565 1.00 96.19 275 PRO A N 1
ATOM 2060 C CA . PRO A 1 275 ? 8.061 -4.448 -13.764 1.00 96.19 275 PRO A CA 1
ATOM 2061 C C . PRO A 1 275 ? 8.948 -4.717 -12.538 1.00 96.19 275 PRO A C 1
ATOM 2063 O O . PRO A 1 275 ? 9.617 -3.810 -12.047 1.00 96.19 275 PRO A O 1
ATOM 2066 N N . LEU A 1 276 ? 8.929 -5.949 -12.017 1.00 96.38 276 LEU A N 1
ATOM 2067 C CA . LEU A 1 276 ? 9.745 -6.370 -10.869 1.00 96.38 276 LEU A CA 1
ATOM 2068 C C . LEU A 1 276 ? 11.084 -7.013 -11.270 1.00 96.38 276 LEU A C 1
ATOM 2070 O O . LEU A 1 276 ? 11.875 -7.361 -10.394 1.00 96.38 276 LEU A O 1
ATOM 2074 N N . ALA A 1 277 ? 11.345 -7.193 -12.567 1.00 95.75 277 ALA A N 1
ATOM 2075 C CA . ALA A 1 277 ? 12.604 -7.750 -13.042 1.00 95.75 277 ALA A CA 1
ATOM 2076 C C . ALA A 1 277 ? 13.713 -6.675 -13.041 1.00 95.75 277 ALA A C 1
ATOM 2078 O O . ALA A 1 277 ? 13.473 -5.541 -13.460 1.00 95.75 277 ALA A O 1
ATOM 2079 N N . PRO A 1 278 ? 14.937 -7.003 -12.584 1.00 92.00 278 PRO A N 1
ATOM 2080 C CA . PRO A 1 278 ? 16.009 -6.021 -12.387 1.00 92.00 278 PRO A CA 1
ATOM 2081 C C . PRO A 1 278 ? 16.571 -5.429 -13.689 1.00 92.00 278 PRO A C 1
ATOM 2083 O O . PRO A 1 278 ? 17.230 -4.393 -13.655 1.00 92.00 278 PRO A O 1
ATOM 2086 N N . ASP A 1 279 ? 16.343 -6.087 -14.821 1.00 94.69 279 ASP A N 1
ATOM 2087 C CA . ASP A 1 279 ? 16.749 -5.668 -16.163 1.00 94.69 279 ASP A CA 1
ATOM 2088 C C . ASP A 1 279 ? 15.640 -4.922 -16.924 1.00 94.69 279 ASP A C 1
ATOM 2090 O O . ASP A 1 279 ? 15.871 -4.417 -18.026 1.00 94.69 279 ASP A O 1
ATOM 2094 N N . SER A 1 280 ? 14.442 -4.823 -16.343 1.00 96.06 280 SER A N 1
ATOM 2095 C CA . SER A 1 280 ? 13.320 -4.122 -16.953 1.00 96.06 280 SER A CA 1
ATOM 2096 C C . SER A 1 280 ? 13.406 -2.622 -16.726 1.00 96.06 280 SER A C 1
ATOM 2098 O O . SER A 1 280 ? 13.713 -2.131 -15.640 1.00 96.06 280 SER A O 1
ATOM 2100 N N . VAL A 1 281 ? 13.101 -1.872 -17.778 1.00 95.50 281 VAL A N 1
ATOM 2101 C CA . VAL A 1 281 ? 13.133 -0.410 -17.772 1.00 95.50 281 VAL A CA 1
ATOM 2102 C C . VAL A 1 281 ? 11.769 0.158 -18.136 1.00 95.50 281 VAL A C 1
ATOM 2104 O O . VAL A 1 281 ? 10.993 -0.462 -18.866 1.00 95.50 281 VAL A O 1
ATOM 2107 N N . VAL A 1 282 ? 11.493 1.372 -17.667 1.00 96.75 282 VAL A N 1
ATOM 2108 C CA . VAL A 1 282 ? 10.325 2.131 -18.114 1.00 96.75 282 VAL A CA 1
ATOM 2109 C C . VAL A 1 282 ? 10.575 2.622 -19.536 1.00 96.75 282 VAL A C 1
ATOM 2111 O O . VAL A 1 282 ? 11.550 3.329 -19.794 1.00 96.75 282 VAL A O 1
ATOM 2114 N N . GLU A 1 283 ? 9.689 2.271 -20.460 1.00 97.81 283 GLU A N 1
ATOM 2115 C CA . GLU A 1 283 ? 9.716 2.764 -21.835 1.00 97.81 283 GLU A CA 1
ATOM 2116 C C . GLU A 1 283 ? 8.847 4.005 -21.998 1.00 97.81 283 GLU A C 1
ATOM 2118 O O . GLU A 1 283 ? 9.269 4.973 -22.635 1.00 97.81 283 GLU A O 1
ATOM 2123 N N . ARG A 1 284 ? 7.635 3.987 -21.429 1.00 98.25 284 ARG A N 1
ATOM 2124 C CA . ARG A 1 284 ? 6.669 5.091 -21.521 1.00 98.25 284 ARG A CA 1
ATOM 2125 C C . ARG A 1 284 ? 5.826 5.204 -20.260 1.00 98.25 284 ARG A C 1
ATOM 2127 O O . ARG A 1 284 ? 5.532 4.194 -19.625 1.00 98.25 284 ARG A O 1
ATOM 2134 N N . VAL A 1 285 ? 5.393 6.418 -19.939 1.00 98.25 285 VAL A N 1
ATOM 2135 C CA . VAL A 1 285 ? 4.419 6.683 -18.870 1.00 98.25 285 VAL A CA 1
ATOM 2136 C C . VAL A 1 285 ? 3.313 7.566 -19.419 1.00 98.25 285 VAL A C 1
ATOM 2138 O O . VAL A 1 285 ? 3.587 8.595 -20.039 1.00 98.25 285 VAL A O 1
ATOM 2141 N N . PHE A 1 286 ? 2.078 7.175 -19.144 1.00 98.31 286 PHE A N 1
ATOM 2142 C CA . PHE A 1 286 ? 0.868 7.932 -19.410 1.00 98.31 286 PHE A CA 1
ATOM 2143 C C . PHE A 1 286 ? 0.210 8.290 -18.080 1.00 98.31 286 PHE A C 1
ATOM 2145 O O . PHE A 1 286 ? 0.141 7.443 -17.192 1.00 98.31 286 PHE A O 1
ATOM 2152 N N . VAL A 1 287 ? -0.264 9.527 -17.950 1.00 97.75 287 VAL A N 1
ATOM 2153 C CA . VAL A 1 287 ? -1.063 10.003 -16.811 1.00 97.75 287 VAL A CA 1
ATOM 2154 C C . VAL A 1 287 ? -2.292 10.698 -17.376 1.00 97.75 287 VAL A C 1
ATOM 2156 O O . VAL A 1 287 ? -2.171 11.593 -18.216 1.00 97.75 287 VAL A O 1
ATOM 2159 N N . GLY A 1 288 ? -3.484 10.247 -16.993 1.00 96.38 288 GLY A N 1
ATOM 2160 C CA . GLY A 1 288 ? -4.747 10.703 -17.571 1.00 96.38 288 GLY A CA 1
ATOM 2161 C C . GLY A 1 288 ? -4.830 10.490 -19.088 1.00 96.38 288 GLY A C 1
ATOM 2162 O O . GLY A 1 288 ? -5.498 11.255 -19.777 1.00 96.38 288 GLY A O 1
ATOM 2163 N N . GLY A 1 289 ? -4.116 9.495 -19.627 1.00 96.75 289 GLY A N 1
ATOM 2164 C CA . GLY A 1 289 ? -4.028 9.230 -21.067 1.00 96.75 289 GLY A CA 1
ATOM 2165 C C . GLY A 1 289 ? -3.049 10.125 -21.835 1.00 96.75 289 GLY A C 1
ATOM 2166 O O . GLY A 1 289 ? -2.896 9.953 -23.044 1.00 96.75 289 GLY A O 1
ATOM 2167 N N . VAL A 1 290 ? -2.356 11.047 -21.164 1.00 98.25 290 VAL A N 1
ATOM 2168 C CA . VAL A 1 290 ? -1.326 11.903 -21.768 1.00 98.25 290 VAL A CA 1
ATOM 2169 C C . VAL A 1 290 ? 0.048 11.295 -21.517 1.00 98.25 290 VAL A C 1
ATOM 2171 O O . VAL A 1 290 ? 0.383 10.970 -20.382 1.00 98.25 290 VAL A O 1
ATOM 2174 N N . GLU A 1 291 ? 0.859 11.147 -22.564 1.00 98.25 291 GLU A N 1
ATOM 2175 C CA . GLU A 1 291 ? 2.237 10.665 -22.428 1.00 98.25 291 GLU A CA 1
ATOM 2176 C C . GLU A 1 291 ? 3.107 11.724 -21.737 1.00 98.25 291 GLU A C 1
ATOM 2178 O O . GLU A 1 291 ? 3.298 12.821 -22.261 1.00 98.25 291 GLU A O 1
ATOM 2183 N N . VAL A 1 292 ? 3.637 11.390 -20.560 1.00 98.06 292 VAL A N 1
ATOM 2184 C CA . VAL A 1 292 ? 4.466 12.287 -19.731 1.00 98.06 292 VAL A CA 1
ATOM 2185 C C . VAL A 1 292 ? 5.935 11.875 -19.694 1.00 98.06 292 VAL A C 1
ATOM 2187 O O . VAL A 1 292 ? 6.795 12.664 -19.310 1.00 98.06 292 VAL A O 1
ATOM 2190 N N . TYR A 1 293 ? 6.240 10.641 -20.095 1.00 97.56 293 TYR A N 1
ATOM 2191 C CA . TYR A 1 293 ? 7.603 10.137 -20.192 1.00 97.56 293 TYR A CA 1
ATOM 2192 C C . TYR A 1 293 ? 7.733 9.204 -21.386 1.00 97.56 293 TYR A C 1
ATOM 2194 O O . TYR A 1 293 ? 6.884 8.339 -21.605 1.00 97.56 293 TYR A O 1
ATOM 2202 N N . ARG A 1 294 ? 8.852 9.341 -22.095 1.00 97.50 294 ARG A N 1
ATOM 2203 C CA . ARG A 1 294 ? 9.320 8.401 -23.105 1.00 97.50 294 ARG A CA 1
ATOM 2204 C C . ARG A 1 294 ? 10.818 8.219 -22.930 1.00 97.50 294 ARG A C 1
ATOM 2206 O O . ARG A 1 294 ? 11.559 9.202 -22.910 1.00 97.50 294 ARG A O 1
ATOM 2213 N N . ARG A 1 295 ? 11.269 6.972 -22.842 1.00 94.75 295 ARG A N 1
ATOM 2214 C CA . ARG A 1 295 ? 12.695 6.653 -22.845 1.00 94.75 295 ARG A CA 1
ATOM 2215 C C . ARG A 1 295 ? 13.298 7.090 -24.182 1.00 94.75 295 ARG A C 1
ATOM 2217 O O . ARG A 1 295 ? 12.799 6.707 -25.240 1.00 94.75 295 ARG A O 1
ATOM 2224 N N . ALA A 1 296 ? 14.359 7.893 -24.142 1.00 89.31 296 ALA A N 1
ATOM 2225 C CA . ALA A 1 296 ? 15.135 8.192 -25.340 1.00 89.31 296 ALA A CA 1
ATOM 2226 C C . ALA A 1 296 ? 15.787 6.894 -25.842 1.00 89.31 296 ALA A C 1
ATOM 2228 O O . ALA A 1 296 ? 16.348 6.140 -25.045 1.00 89.31 296 ALA A O 1
ATOM 2229 N N . GLY A 1 297 ? 15.671 6.614 -27.143 1.00 79.00 297 GLY A N 1
ATOM 2230 C CA . GLY A 1 297 ? 16.402 5.507 -27.757 1.00 79.00 297 GLY A CA 1
ATOM 2231 C C . GLY A 1 297 ? 17.905 5.743 -27.613 1.00 79.00 297 GLY A C 1
ATOM 2232 O O . GLY A 1 297 ? 18.355 6.874 -27.796 1.00 79.00 297 GLY A O 1
ATOM 2233 N N . ASN A 1 298 ? 18.641 4.692 -27.247 1.00 54.16 298 ASN A N 1
ATOM 2234 C CA . ASN A 1 298 ? 20.098 4.668 -27.385 1.00 54.16 298 ASN A CA 1
ATOM 2235 C C . ASN A 1 298 ? 20.486 4.472 -28.851 1.00 54.16 298 ASN A C 1
ATOM 2237 O O . ASN A 1 298 ? 19.762 3.715 -29.539 1.00 54.16 298 ASN A O 1
#

Radius of gyration: 29.79 Å; chains: 1; bounding box: 71×99×89 Å

Sequence (298 aa):
LKKDEEKKEEKAAPRRRGPAPRGRGRRRGPRPRPSNFATMSDSEILAWLADTHVPGEDPLEGEQHSEDEAPTAPEQKKPEKSDGDKNAGDKKDKKEGDELTKLERPAYDADQEIIVRALKRELPVRFEAHRPGDIAFALKIIDEYHLDAMIIGA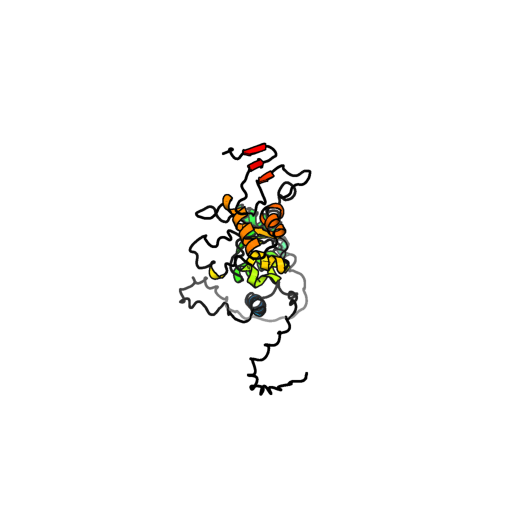TGAYRAAERVADAGVPIVFGQLTGAGGFDRSHSADFDAQAPAKLAADGVATIVIGSGRKGGNAGAQYLTQNAAIAVGRGLAEDAAMRAITIDAAKVCGVAETLGSLEKGKLADVVIWSGHPLAPDSVVERVFVGGVEVYRRAGN

pLDDT: mean 71.95, std 25.9, range [26.78, 98.31]

Secondary structure (DSSP, 8-state):
-----------PPP---PPPP------PPP----TTGGG--HHHHHHHHHTT--TT--TTTT-----PPPPPPPPPPPPPP--------------GGGTGGG-PPPPP-HHHHHHHHHHTTSS-EEEEE-SHHHHHHHHHHHHHTT--EEEEE-TTGGGGHHHHHHHT--EEE---SS-S---HHHHTT--TTHHHHHHHTT---EEE---SSBTTBSGGGHHHHHHHHHHTT--HHHHHHHTTHHHHHHTT-TTTSSS--TTS---EEEESS-TTSTT--EEEEEETTEEEEEPPP-

Foldseek 3Di:
DDDDDDDDDDDDDDDDDDPDPPPPDPPPPDDDDPPCNLPDDPVRLVVVVPVVDDPDDDPPPDDDDDDDDDDDDDDDDDDDDDDDDDDDDDDDPDDPVPVVVPDDDDDDDPVVVVVVCQLVQVDEAEAADQAPVSVSVVLSVCVNSVGNYAYEQPLQVLRVLLSLQVSLHAYEHEALPLPDDPPPVRSVSHDLQSVVSSVVSRNPAYAYYQHDDDDNGDPVCLLVSLLSNVVSHHDNVNSLQNHFQSVCVSVVNNQATRDDDPPHFPFDWDWPDDSNDPPIDTQWTDGSNHTPDGDDDD